Protein AF-A0A5B7WTA4-F1 (afdb_monomer)

Sequence (269 aa):
MLPQELAAMRPAGLTSPAEQAGWYQRWLAIDPQERGVMRTYTVRAFRDAGHRDNQSGDWPELDIDFVLHGRYVDGHLQGGPATEWGAGAKLGDRMLLLGPNKALNDASYGGIEFRPGNATRVLLVGDETAAPAICSILEALPSTVTGDAFIEVPEAGDILGTTTASGVSVQWLTRGTQPHGKLLESAVREAVAIPAAGVVHTNADPEDVDIDSTILWETGGGSAGPFYAWIAGEASAVKTLRRYLVKDVGIDRKQVAFMGYWREGKTEN

Structure (mmCIF, N/CA/C/O backbone):
data_AF-A0A5B7WTA4-F1
#
_entry.id   AF-A0A5B7WTA4-F1
#
loop_
_atom_site.group_PDB
_atom_site.id
_atom_site.type_symbol
_atom_site.label_atom_id
_atom_site.label_alt_id
_atom_site.label_comp_id
_atom_site.label_asym_id
_atom_site.label_entity_id
_atom_site.label_seq_id
_atom_site.pdbx_PDB_ins_code
_atom_site.Cartn_x
_atom_site.Cartn_y
_atom_site.Cartn_z
_atom_site.occupancy
_atom_site.B_iso_or_equiv
_atom_site.auth_seq_id
_atom_site.auth_comp_id
_atom_site.auth_asym_id
_atom_site.auth_atom_id
_atom_site.pdbx_PDB_model_num
ATOM 1 N N . MET A 1 1 ? 25.563 -4.290 -17.515 1.00 40.94 1 MET A N 1
ATOM 2 C CA . MET A 1 1 ? 26.341 -5.028 -16.491 1.00 40.94 1 MET A CA 1
ATOM 3 C C . MET A 1 1 ? 25.987 -4.389 -15.158 1.00 40.94 1 MET A C 1
ATOM 5 O O . MET A 1 1 ? 25.858 -3.176 -15.148 1.00 40.94 1 MET A O 1
ATOM 9 N N . LEU A 1 2 ? 25.736 -5.147 -14.089 1.00 50.72 2 LEU A N 1
ATOM 10 C CA . LEU A 1 2 ? 25.447 -4.538 -12.784 1.00 50.72 2 LEU A CA 1
ATOM 11 C C . LEU A 1 2 ? 26.712 -3.834 -12.267 1.00 50.72 2 LEU A C 1
ATOM 13 O O . LEU A 1 2 ? 27.754 -4.493 -12.270 1.00 50.72 2 LEU A O 1
ATOM 17 N N . PRO A 1 3 ? 26.646 -2.562 -11.830 1.00 57.16 3 PRO A N 1
ATOM 18 C CA . PRO A 1 3 ? 27.723 -1.927 -11.079 1.00 57.16 3 PRO A CA 1
ATOM 19 C C . PRO A 1 3 ? 28.263 -2.861 -9.992 1.00 57.16 3 PRO A C 1
ATOM 21 O O . PRO A 1 3 ? 27.499 -3.567 -9.326 1.00 57.16 3 PRO A O 1
ATOM 24 N N . GLN A 1 4 ? 29.584 -2.893 -9.823 1.00 58.19 4 GLN A N 1
ATOM 25 C CA . GLN A 1 4 ? 30.268 -3.796 -8.888 1.00 58.19 4 GLN A CA 1
ATOM 26 C C . GLN A 1 4 ? 29.741 -3.636 -7.444 1.00 58.19 4 GLN A C 1
ATOM 28 O O . GLN A 1 4 ? 29.678 -4.602 -6.687 1.00 58.19 4 GLN A O 1
ATOM 33 N N . GLU A 1 5 ? 29.259 -2.439 -7.111 1.00 58.06 5 GLU A N 1
ATOM 34 C CA . GLU A 1 5 ? 28.628 -2.077 -5.839 1.00 58.06 5 GLU A CA 1
ATOM 35 C C . GLU A 1 5 ? 27.239 -2.712 -5.649 1.00 58.06 5 GLU A C 1
ATOM 37 O O . GLU A 1 5 ? 26.926 -3.189 -4.561 1.00 58.06 5 GLU A O 1
ATOM 42 N N . LEU A 1 6 ? 26.424 -2.818 -6.708 1.00 56.72 6 LEU A N 1
ATOM 43 C CA . LEU A 1 6 ? 25.134 -3.526 -6.676 1.00 56.72 6 LEU A CA 1
ATOM 44 C C . LEU A 1 6 ? 25.333 -5.047 -6.578 1.00 56.72 6 LEU A C 1
ATOM 46 O O . LEU A 1 6 ? 24.543 -5.745 -5.944 1.00 56.72 6 LEU A O 1
ATOM 50 N N . ALA A 1 7 ? 26.412 -5.577 -7.163 1.00 57.62 7 ALA A N 1
ATOM 51 C CA . ALA A 1 7 ? 26.760 -6.994 -7.051 1.00 57.62 7 ALA A CA 1
ATOM 52 C C . ALA A 1 7 ? 27.149 -7.404 -5.617 1.00 57.62 7 ALA A C 1
ATOM 54 O O . ALA A 1 7 ? 26.904 -8.550 -5.232 1.00 57.62 7 ALA A O 1
ATOM 55 N N . ALA A 1 8 ? 27.689 -6.473 -4.823 1.00 55.06 8 ALA A N 1
ATOM 56 C CA . ALA A 1 8 ? 27.985 -6.676 -3.406 1.00 55.06 8 ALA A CA 1
ATOM 57 C C . ALA A 1 8 ? 26.723 -6.725 -2.519 1.00 55.06 8 ALA A C 1
ATOM 59 O O . ALA A 1 8 ? 26.792 -7.225 -1.406 1.00 55.06 8 ALA A O 1
ATOM 60 N N . MET A 1 9 ? 25.556 -6.286 -3.011 1.00 53.09 9 MET A N 1
ATOM 61 C CA . MET A 1 9 ? 24.281 -6.322 -2.270 1.00 53.09 9 MET A CA 1
ATOM 62 C C . MET A 1 9 ? 23.468 -7.613 -2.473 1.00 53.09 9 MET A C 1
ATOM 64 O O . MET A 1 9 ? 22.308 -7.697 -2.074 1.00 53.09 9 MET A O 1
ATOM 68 N N . ARG A 1 10 ? 24.052 -8.635 -3.109 1.00 57.06 10 ARG A N 1
ATOM 69 C CA . ARG A 1 10 ? 23.413 -9.948 -3.297 1.00 57.06 10 ARG A CA 1
ATOM 70 C C . ARG A 1 10 ? 23.111 -10.628 -1.950 1.00 57.06 10 ARG A C 1
ATOM 72 O O . ARG A 1 10 ? 23.737 -10.285 -0.954 1.00 57.06 10 ARG A O 1
ATOM 79 N N . PRO A 1 11 ? 22.244 -11.659 -1.910 1.00 48.03 11 PRO A N 1
ATOM 80 C CA . PRO A 1 11 ? 21.901 -12.379 -0.675 1.00 48.03 11 PRO A CA 1
ATOM 81 C C . PRO A 1 11 ? 23.103 -12.920 0.122 1.00 48.03 11 PRO A C 1
ATOM 83 O O . PRO A 1 11 ? 23.012 -13.082 1.332 1.00 48.03 11 PRO A O 1
ATOM 86 N N . ALA A 1 12 ? 24.239 -13.169 -0.540 1.00 50.06 12 ALA A N 1
ATOM 87 C CA . ALA A 1 12 ? 25.493 -13.576 0.099 1.00 50.06 12 ALA A CA 1
ATOM 88 C C . ALA A 1 12 ? 26.394 -12.403 0.558 1.00 50.06 12 ALA A C 1
ATOM 90 O O . ALA A 1 12 ? 27.467 -12.650 1.095 1.00 50.06 12 ALA A O 1
ATOM 91 N N . GLY A 1 13 ? 26.010 -11.150 0.299 1.00 48.22 13 GLY A N 1
ATOM 92 C CA . GLY A 1 13 ? 26.879 -9.969 0.374 1.00 48.22 13 GLY A CA 1
ATOM 93 C C . GLY A 1 13 ? 26.519 -8.919 1.431 1.00 48.22 13 GLY A C 1
ATOM 94 O O . GLY A 1 13 ? 27.319 -8.024 1.668 1.00 48.22 13 GLY A O 1
ATOM 95 N N . LEU A 1 14 ? 25.371 -9.022 2.110 1.00 54.00 14 LEU A N 1
ATOM 96 C CA . LEU A 1 14 ? 25.033 -8.151 3.247 1.00 54.00 14 LEU A CA 1
ATOM 97 C C . LEU A 1 14 ? 24.627 -9.011 4.443 1.00 54.00 14 LEU A C 1
ATOM 99 O O . LEU A 1 14 ? 23.446 -9.208 4.728 1.00 54.00 14 LEU A O 1
ATOM 103 N N . THR A 1 15 ? 25.634 -9.567 5.112 1.00 53.78 15 THR A N 1
ATOM 104 C CA . THR A 1 15 ? 25.457 -10.557 6.189 1.00 53.78 15 THR A CA 1
ATOM 105 C C . THR A 1 15 ? 25.568 -9.948 7.584 1.00 53.78 15 THR A C 1
ATOM 107 O O . THR A 1 15 ? 25.276 -10.623 8.571 1.00 53.78 15 THR A O 1
ATOM 110 N N . SER A 1 16 ? 25.941 -8.666 7.682 1.00 60.50 16 SER A N 1
ATOM 111 C CA . SER A 1 16 ? 26.095 -7.970 8.959 1.00 60.50 16 SER A CA 1
ATOM 112 C C . SER A 1 16 ? 25.454 -6.570 8.986 1.00 60.50 16 SER A C 1
ATOM 114 O O . SER A 1 16 ? 25.409 -5.880 7.962 1.00 60.50 16 SER A O 1
ATOM 116 N N . PRO A 1 17 ? 25.019 -6.086 10.168 1.00 62.16 17 PRO A N 1
ATOM 117 C CA . PRO A 1 17 ? 24.540 -4.711 10.348 1.00 62.16 17 PRO A CA 1
ATOM 118 C C . PRO A 1 17 ? 25.540 -3.630 9.901 1.00 62.16 17 PRO A C 1
ATOM 120 O O . PRO A 1 17 ? 25.138 -2.557 9.461 1.00 62.16 17 PRO A O 1
ATOM 123 N N . ALA A 1 18 ? 26.846 -3.909 9.985 1.00 66.12 18 ALA A N 1
ATOM 124 C CA . ALA A 1 18 ? 27.898 -2.984 9.564 1.00 66.12 18 ALA A CA 1
ATOM 125 C C . ALA A 1 18 ? 27.962 -2.818 8.035 1.00 66.12 18 ALA A C 1
ATOM 127 O O . ALA A 1 18 ? 28.166 -1.711 7.548 1.00 66.12 18 ALA A O 1
ATOM 128 N N . GLU A 1 19 ? 27.738 -3.891 7.273 1.00 62.28 19 GLU A N 1
ATOM 129 C CA . GLU A 1 19 ? 27.698 -3.845 5.804 1.00 62.28 19 GLU A CA 1
ATOM 130 C C . GLU A 1 19 ? 26.430 -3.142 5.290 1.00 62.28 19 GLU A C 1
ATOM 132 O O . GLU A 1 19 ? 26.469 -2.427 4.283 1.00 62.28 19 GLU A O 1
ATOM 137 N N . GLN A 1 20 ? 25.319 -3.276 6.025 1.00 63.53 20 GLN A N 1
ATOM 138 C CA . GLN A 1 20 ? 24.081 -2.534 5.773 1.00 63.53 20 GLN A CA 1
ATOM 139 C C . GLN A 1 20 ? 24.234 -1.032 6.079 1.00 63.53 20 GLN A C 1
ATOM 141 O O . GLN A 1 20 ? 23.564 -0.200 5.473 1.00 63.53 20 GLN A O 1
ATOM 146 N N . ALA A 1 21 ? 25.134 -0.623 6.973 1.00 68.25 21 ALA A N 1
ATOM 147 C CA . ALA A 1 21 ? 25.300 0.794 7.276 1.00 68.25 21 ALA A CA 1
ATOM 148 C C . ALA A 1 21 ? 25.750 1.590 6.032 1.00 68.25 21 ALA A C 1
ATOM 150 O O . ALA A 1 21 ? 26.732 1.260 5.362 1.00 68.25 21 ALA A O 1
ATOM 151 N N . GLY A 1 22 ? 25.020 2.662 5.709 1.00 71.62 22 GLY A N 1
ATOM 152 C CA . GLY A 1 22 ? 25.372 3.601 4.639 1.00 71.62 22 GLY A CA 1
ATOM 153 C C . GLY A 1 22 ? 25.211 3.077 3.207 1.00 71.62 22 GLY A C 1
ATOM 154 O O . GLY A 1 22 ? 25.645 3.765 2.285 1.00 71.62 22 GLY A O 1
ATOM 155 N N . TRP A 1 23 ? 24.596 1.904 2.990 1.00 75.38 23 TRP A N 1
ATOM 156 C CA . TRP A 1 23 ? 24.395 1.346 1.641 1.00 75.38 23 TRP A CA 1
ATOM 157 C C . TRP A 1 23 ? 23.631 2.311 0.728 1.00 75.38 23 TRP A C 1
ATOM 159 O O . TRP A 1 23 ? 24.027 2.523 -0.414 1.00 75.38 23 TRP A O 1
ATOM 169 N N . TYR A 1 24 ? 22.595 2.962 1.264 1.00 78.19 24 TYR A N 1
ATOM 170 C CA . TYR A 1 24 ? 21.763 3.894 0.511 1.00 78.19 24 TYR A CA 1
ATOM 171 C C . TYR A 1 24 ? 22.545 5.141 0.087 1.00 78.19 24 TYR A C 1
ATOM 173 O O . TYR A 1 24 ? 22.441 5.576 -1.051 1.00 78.19 24 TYR A O 1
ATOM 181 N N . GLN A 1 25 ? 23.406 5.667 0.966 1.00 81.94 25 GLN A N 1
ATOM 182 C CA . GLN A 1 25 ? 24.281 6.799 0.639 1.00 81.94 25 GLN A CA 1
ATOM 183 C C . GLN A 1 25 ? 25.312 6.432 -0.432 1.00 81.94 25 GLN A C 1
ATOM 185 O O . GLN A 1 25 ? 25.586 7.235 -1.318 1.00 81.94 25 GLN A O 1
ATOM 190 N N . ARG A 1 26 ? 25.846 5.204 -0.393 1.00 81.12 26 ARG A N 1
ATOM 191 C CA . ARG A 1 26 ? 26.722 4.696 -1.458 1.00 81.12 26 ARG A CA 1
ATOM 192 C C . ARG A 1 26 ? 25.975 4.575 -2.783 1.00 81.12 26 ARG A C 1
ATOM 194 O O . ARG A 1 26 ? 26.487 5.039 -3.788 1.00 81.12 26 ARG A O 1
ATOM 201 N N . TRP A 1 27 ? 24.757 4.030 -2.778 1.00 82.06 27 TRP A N 1
ATOM 202 C CA . TRP A 1 27 ? 23.919 3.960 -3.977 1.00 82.06 27 TRP A CA 1
ATOM 203 C C . TRP A 1 27 ? 23.597 5.354 -4.532 1.00 82.06 27 TRP A C 1
ATOM 205 O O . TRP A 1 27 ? 23.751 5.578 -5.728 1.00 82.06 27 TRP A O 1
ATOM 215 N N . LEU A 1 28 ? 23.235 6.317 -3.676 1.00 83.44 28 LEU A N 1
ATOM 216 C CA . LEU A 1 28 ? 22.982 7.705 -4.079 1.00 83.44 28 LEU A CA 1
ATOM 217 C C . LEU A 1 28 ? 24.204 8.387 -4.709 1.00 83.44 28 LEU A C 1
ATOM 219 O O . LEU A 1 28 ? 24.013 9.273 -5.540 1.00 83.44 28 LEU A O 1
ATOM 223 N N . ALA A 1 29 ? 25.419 7.982 -4.326 1.00 84.94 29 ALA A N 1
ATOM 224 C CA . ALA A 1 29 ? 26.673 8.518 -4.849 1.00 84.94 29 ALA A CA 1
ATOM 225 C C . ALA A 1 29 ? 27.065 7.965 -6.234 1.00 84.94 29 ALA A C 1
ATOM 227 O O . ALA A 1 29 ? 27.971 8.517 -6.858 1.00 84.94 29 ALA A O 1
ATOM 228 N N . ILE A 1 30 ? 26.400 6.909 -6.722 1.00 83.69 30 ILE A N 1
ATOM 229 C CA . ILE A 1 30 ? 26.588 6.394 -8.086 1.00 83.69 30 ILE A CA 1
ATOM 230 C C . ILE A 1 30 ? 26.025 7.415 -9.083 1.00 83.69 30 ILE A C 1
ATOM 232 O O . ILE A 1 30 ? 24.968 8.003 -8.834 1.00 83.69 30 ILE A O 1
ATOM 236 N N . ASP A 1 31 ? 26.708 7.606 -10.218 1.00 83.06 31 ASP A N 1
ATOM 237 C CA . ASP A 1 31 ? 26.227 8.462 -11.310 1.00 83.06 31 ASP A CA 1
ATOM 238 C C . ASP A 1 31 ? 24.767 8.106 -11.654 1.00 83.06 31 ASP A C 1
ATOM 240 O O . ASP A 1 31 ? 24.488 6.934 -11.922 1.00 83.06 31 ASP A O 1
ATOM 244 N N . PRO A 1 32 ? 23.821 9.067 -11.668 1.00 81.00 32 PRO A N 1
ATOM 245 C CA . PRO A 1 32 ? 22.416 8.803 -11.975 1.00 81.00 32 PRO A CA 1
ATOM 246 C C . PRO A 1 32 ? 22.169 8.034 -13.283 1.00 81.00 32 PRO A C 1
ATOM 248 O O . PRO A 1 32 ? 21.164 7.330 -13.377 1.00 81.00 32 PRO A O 1
ATOM 251 N N . GLN A 1 33 ? 23.063 8.135 -14.275 1.00 80.25 33 GLN A N 1
ATOM 252 C CA . GLN A 1 33 ? 22.970 7.379 -15.530 1.00 80.25 33 GLN A CA 1
ATOM 253 C C . GLN A 1 33 ? 23.290 5.884 -15.360 1.00 80.25 33 GLN A C 1
ATOM 255 O O . GLN A 1 33 ? 22.800 5.061 -16.131 1.00 80.25 33 GLN A O 1
ATOM 260 N N . GLU A 1 34 ? 24.076 5.518 -14.346 1.00 79.00 34 GLU A N 1
ATOM 261 C CA . GLU A 1 34 ? 24.506 4.139 -14.065 1.00 79.00 34 GLU A CA 1
ATOM 262 C C . GLU A 1 34 ? 23.818 3.528 -12.835 1.00 79.00 34 GLU A C 1
ATOM 264 O O . GLU A 1 34 ? 23.677 2.307 -12.732 1.00 79.00 34 GLU A O 1
ATOM 269 N N . ARG A 1 35 ? 23.363 4.378 -11.908 1.00 82.31 35 ARG A N 1
ATOM 270 C CA . ARG A 1 35 ? 22.756 4.032 -10.614 1.00 82.31 35 ARG A CA 1
ATOM 271 C C . ARG A 1 35 ? 21.511 3.155 -10.739 1.00 82.31 35 ARG A C 1
ATOM 273 O O . ARG A 1 35 ? 21.194 2.381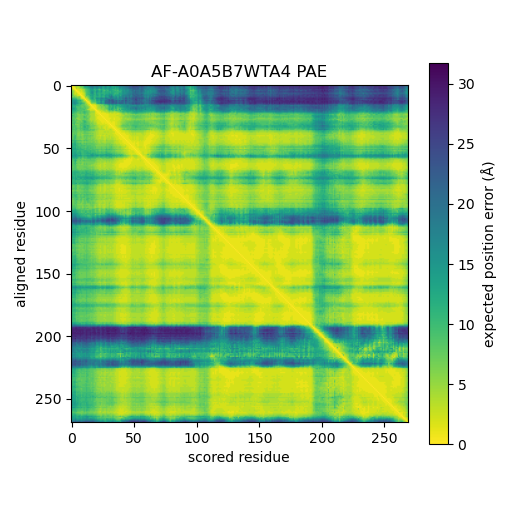 -9.829 1.00 82.31 35 ARG A O 1
ATOM 280 N N . GLY A 1 36 ? 20.814 3.279 -11.867 1.00 82.12 36 GLY A N 1
ATOM 281 C CA . GLY A 1 36 ? 19.498 2.698 -12.083 1.00 82.12 36 GLY A CA 1
ATOM 282 C C . GLY A 1 36 ? 18.411 3.428 -11.294 1.00 82.12 36 GLY A C 1
ATOM 283 O O . GLY A 1 36 ? 18.663 4.390 -10.566 1.00 82.12 36 GLY A O 1
ATOM 284 N N . VAL A 1 37 ? 17.177 2.956 -11.454 1.00 86.69 37 VAL A N 1
ATOM 285 C CA . VAL A 1 37 ? 16.012 3.497 -10.752 1.00 86.69 37 VAL A CA 1
ATOM 286 C C . VAL A 1 37 ? 15.558 2.502 -9.695 1.00 86.69 37 VAL A C 1
ATOM 288 O O . VAL A 1 37 ? 15.408 1.317 -9.982 1.00 86.69 37 VAL A O 1
ATOM 291 N N . MET A 1 38 ? 15.318 2.997 -8.483 1.00 87.62 38 MET A N 1
ATOM 292 C CA . MET A 1 38 ? 14.739 2.222 -7.390 1.00 87.62 38 MET A CA 1
ATOM 293 C C . MET A 1 38 ? 13.300 2.663 -7.153 1.00 87.62 38 MET A C 1
ATOM 295 O O . MET A 1 38 ? 13.017 3.859 -7.140 1.00 87.62 38 MET A O 1
ATOM 299 N N . ARG A 1 39 ? 12.398 1.699 -6.977 1.00 89.81 39 ARG A N 1
ATOM 300 C CA . ARG A 1 39 ? 11.000 1.931 -6.606 1.00 89.81 39 ARG A CA 1
ATOM 301 C C . ARG A 1 39 ? 10.580 0.908 -5.569 1.00 89.81 39 ARG A C 1
ATOM 303 O O . ARG A 1 39 ? 11.017 -0.243 -5.631 1.00 89.81 39 ARG A O 1
ATOM 310 N N . THR A 1 40 ? 9.747 1.341 -4.635 1.00 90.06 40 THR A N 1
ATOM 311 C CA . THR A 1 40 ? 9.221 0.479 -3.578 1.00 90.06 40 THR A CA 1
ATOM 312 C C . THR A 1 40 ? 7.961 -0.215 -4.071 1.00 90.06 40 THR A C 1
ATOM 314 O O . THR A 1 40 ? 7.046 0.435 -4.564 1.00 90.06 40 THR A O 1
ATOM 317 N N . TYR A 1 41 ? 7.911 -1.537 -3.921 1.00 92.00 41 TYR A N 1
ATOM 318 C CA . TYR A 1 41 ? 6.754 -2.351 -4.279 1.00 92.00 41 TYR A CA 1
ATOM 319 C C . TYR A 1 41 ? 6.399 -3.315 -3.154 1.00 92.00 41 TYR A C 1
ATOM 321 O O . TYR A 1 41 ? 7.262 -3.775 -2.402 1.00 92.00 41 TYR A O 1
ATOM 329 N N . THR A 1 42 ? 5.114 -3.646 -3.057 1.00 90.88 42 THR A N 1
ATOM 330 C CA . THR A 1 42 ? 4.628 -4.687 -2.156 1.00 90.88 42 THR A CA 1
ATOM 331 C C . THR A 1 42 ? 4.891 -6.069 -2.750 1.00 90.88 42 THR A C 1
ATOM 333 O O . THR A 1 42 ? 4.580 -6.329 -3.909 1.00 90.88 42 THR A O 1
ATOM 336 N N . VAL A 1 43 ? 5.406 -6.985 -1.927 1.00 90.06 43 VAL A N 1
ATOM 337 C CA . VAL A 1 43 ? 5.387 -8.419 -2.240 1.00 90.06 43 VAL A CA 1
ATOM 338 C C . VAL A 1 43 ? 3.953 -8.914 -2.069 1.00 90.06 43 VAL A C 1
ATOM 340 O O . VAL A 1 43 ? 3.483 -9.056 -0.938 1.00 90.06 43 VAL A O 1
ATOM 343 N N . ARG A 1 44 ? 3.247 -9.151 -3.178 1.00 91.50 44 ARG A N 1
ATOM 344 C CA . ARG A 1 44 ? 1.854 -9.615 -3.154 1.00 91.50 44 ARG A CA 1
ATOM 345 C C . ARG A 1 44 ? 1.763 -11.062 -2.687 1.00 91.50 44 ARG A C 1
ATOM 347 O O . ARG A 1 44 ? 0.911 -11.392 -1.865 1.00 91.50 44 ARG A O 1
ATOM 354 N N . ALA A 1 45 ? 2.657 -11.907 -3.190 1.00 89.12 45 ALA A N 1
ATOM 355 C CA . ALA A 1 45 ? 2.791 -13.293 -2.775 1.00 89.12 45 ALA A CA 1
ATOM 356 C C . ALA A 1 45 ? 4.235 -13.772 -2.945 1.00 89.12 45 ALA A C 1
ATOM 358 O O . ALA A 1 45 ? 4.973 -13.298 -3.807 1.00 89.12 45 ALA A O 1
ATOM 359 N N . PHE A 1 46 ? 4.627 -14.735 -2.117 1.00 88.69 46 PHE A N 1
ATOM 360 C CA . PHE A 1 46 ? 5.908 -15.418 -2.218 1.00 88.69 46 PHE A CA 1
ATOM 361 C C . PHE A 1 46 ? 5.690 -16.916 -2.036 1.00 88.69 46 PHE A C 1
ATOM 363 O O . PHE A 1 46 ? 5.018 -17.338 -1.092 1.00 88.69 46 PHE A O 1
ATOM 370 N N . ARG A 1 47 ? 6.253 -17.714 -2.939 1.00 90.81 47 ARG A N 1
ATOM 371 C CA . ARG A 1 47 ? 6.159 -19.174 -2.923 1.00 90.81 47 ARG A CA 1
ATOM 372 C C . ARG A 1 47 ? 7.563 -19.751 -2.982 1.00 90.81 47 ARG A C 1
ATOM 374 O O . ARG A 1 47 ? 8.304 -19.491 -3.926 1.00 90.81 47 ARG A O 1
ATOM 381 N N . ASP A 1 48 ? 7.916 -20.555 -1.983 1.00 90.62 48 ASP A N 1
ATOM 382 C CA . ASP A 1 48 ? 9.195 -21.264 -1.962 1.00 90.62 48 ASP A CA 1
ATOM 383 C C . ASP A 1 48 ? 9.315 -22.243 -3.143 1.00 90.62 48 ASP A C 1
ATOM 385 O O . ASP A 1 48 ? 8.317 -22.673 -3.737 1.00 90.62 48 ASP A O 1
ATOM 389 N N . ALA A 1 49 ? 10.553 -22.619 -3.472 1.00 91.38 49 ALA A N 1
ATOM 390 C CA . ALA A 1 49 ? 10.814 -23.700 -4.416 1.00 91.38 49 ALA A CA 1
ATOM 391 C C . ALA A 1 49 ? 10.119 -24.993 -3.948 1.00 91.38 49 ALA A C 1
ATOM 393 O O . ALA A 1 49 ? 10.158 -25.348 -2.768 1.00 91.38 49 ALA A O 1
ATOM 394 N N . GLY A 1 50 ? 9.456 -25.683 -4.872 1.00 90.81 50 GLY A N 1
ATOM 395 C CA . GLY A 1 50 ? 8.689 -26.901 -4.611 1.00 90.81 50 GLY A CA 1
ATOM 396 C C . GLY A 1 50 ? 7.310 -26.680 -3.979 1.00 90.81 50 GLY A C 1
ATOM 397 O O . GLY A 1 50 ? 6.617 -27.658 -3.693 1.00 90.81 50 GLY A O 1
ATOM 398 N N . HIS A 1 51 ? 6.878 -25.433 -3.754 1.00 92.88 51 HIS A N 1
ATOM 399 C CA . HIS A 1 51 ? 5.510 -25.162 -3.312 1.00 92.88 51 HIS A CA 1
ATOM 400 C C . HIS A 1 51 ? 4.497 -25.650 -4.363 1.00 92.88 51 HIS A C 1
ATOM 402 O O . HIS A 1 51 ? 4.702 -25.481 -5.559 1.00 92.88 51 HIS A O 1
ATOM 408 N N . ARG A 1 52 ? 3.371 -26.236 -3.935 1.00 92.56 52 ARG A N 1
ATOM 409 C CA . ARG A 1 52 ? 2.392 -26.853 -4.857 1.00 92.56 52 ARG A CA 1
ATOM 410 C C . ARG A 1 52 ? 1.808 -25.882 -5.896 1.00 92.56 52 ARG A C 1
ATOM 412 O O . ARG A 1 52 ? 1.450 -26.305 -6.986 1.00 92.56 52 ARG A O 1
ATOM 419 N N . ASP A 1 53 ? 1.711 -24.605 -5.526 1.00 89.69 53 ASP A N 1
ATOM 420 C CA . ASP A 1 53 ? 1.155 -23.527 -6.354 1.00 89.69 53 ASP A CA 1
ATOM 421 C C . ASP A 1 53 ? 2.260 -22.734 -7.092 1.00 89.69 53 ASP A C 1
ATOM 423 O O . ASP A 1 53 ? 1.991 -21.680 -7.657 1.00 89.69 53 ASP A O 1
ATOM 427 N N . ASN A 1 54 ? 3.515 -23.201 -7.042 1.00 92.06 54 ASN A N 1
ATOM 428 C CA . ASN A 1 54 ? 4.661 -22.611 -7.737 1.00 92.06 54 ASN A CA 1
ATOM 429 C C . ASN A 1 54 ? 4.810 -23.254 -9.125 1.00 92.06 54 ASN A C 1
ATOM 431 O O . ASN A 1 54 ? 4.920 -24.475 -9.243 1.00 92.06 54 ASN A O 1
ATOM 435 N N . GLN A 1 55 ? 4.817 -22.433 -10.175 1.00 87.88 55 GLN A N 1
ATOM 436 C CA . GLN A 1 55 ? 4.902 -22.887 -11.568 1.00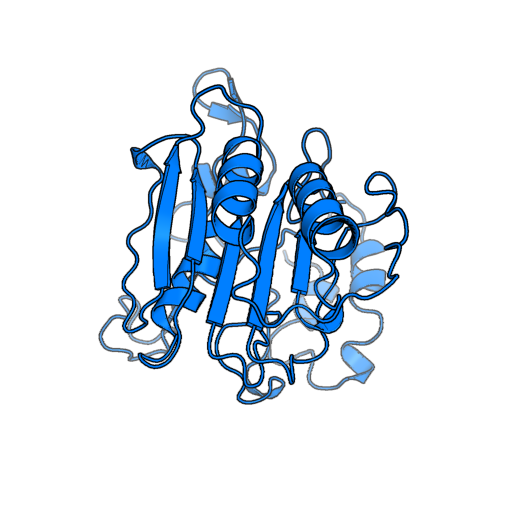 87.88 55 GLN A CA 1
ATOM 437 C C . GLN A 1 55 ? 6.345 -23.158 -12.016 1.00 87.88 55 GLN A C 1
ATOM 439 O O . GLN A 1 55 ? 6.581 -23.958 -12.919 1.00 87.88 55 GLN A O 1
ATOM 444 N N . SER A 1 56 ? 7.309 -22.504 -11.376 1.00 84.94 56 SER A N 1
ATOM 445 C CA . SER A 1 56 ? 8.742 -22.593 -11.647 1.00 84.94 56 SER A CA 1
ATOM 446 C C . SER A 1 56 ? 9.372 -23.882 -11.111 1.00 84.94 56 SER A C 1
ATOM 448 O O . SER A 1 56 ? 10.462 -24.253 -11.548 1.00 84.94 56 SER A O 1
ATOM 450 N N . GLY A 1 57 ? 8.702 -24.573 -10.180 1.00 85.00 57 GLY A N 1
ATOM 451 C CA . GLY A 1 57 ? 9.143 -25.841 -9.598 1.00 85.00 57 GLY A CA 1
ATOM 452 C C . GLY A 1 57 ? 10.382 -25.672 -8.721 1.00 85.00 57 GLY A C 1
ATOM 453 O O . GLY A 1 57 ? 10.269 -25.494 -7.512 1.00 85.00 57 GLY A O 1
ATOM 454 N N . ASP A 1 58 ? 11.566 -25.697 -9.328 1.00 89.25 58 ASP A N 1
ATOM 455 C CA . ASP A 1 58 ? 12.860 -25.695 -8.630 1.00 89.25 58 ASP A CA 1
ATOM 456 C C . ASP A 1 58 ? 13.296 -24.308 -8.121 1.00 89.25 58 ASP A C 1
ATOM 458 O O . ASP A 1 58 ? 14.265 -24.198 -7.366 1.00 89.25 58 ASP A O 1
ATOM 462 N N . TRP A 1 59 ? 12.592 -23.243 -8.512 1.00 90.06 59 TRP A N 1
ATOM 463 C CA . TRP A 1 59 ? 12.918 -21.862 -8.145 1.00 90.06 59 TRP A CA 1
ATOM 464 C C . TRP A 1 59 ? 11.791 -21.218 -7.342 1.00 90.06 59 TRP A C 1
ATOM 466 O O . TRP A 1 59 ? 10.628 -21.501 -7.618 1.00 90.06 59 TRP A O 1
ATOM 476 N N . PRO A 1 60 ? 12.098 -20.345 -6.364 1.00 90.56 60 PRO A N 1
ATOM 477 C CA . PRO A 1 60 ? 11.071 -19.571 -5.681 1.00 90.56 60 PRO A CA 1
ATOM 478 C C . PRO A 1 60 ? 10.414 -18.563 -6.635 1.00 90.56 60 PRO A C 1
ATOM 480 O O . PRO A 1 60 ? 11.059 -18.049 -7.550 1.00 90.56 60 PRO A O 1
ATOM 483 N N . GLU A 1 61 ? 9.152 -18.242 -6.372 1.00 93.12 61 GLU A N 1
ATOM 484 C CA . GLU A 1 61 ? 8.369 -17.251 -7.111 1.00 93.12 61 GLU A CA 1
ATOM 485 C C . GLU A 1 61 ? 7.949 -16.094 -6.214 1.00 93.12 61 GLU A C 1
ATOM 487 O O . GLU A 1 61 ? 7.655 -16.275 -5.029 1.00 93.12 61 GLU A O 1
ATOM 492 N N . LEU A 1 62 ? 7.894 -14.903 -6.802 1.00 91.56 62 LEU A N 1
ATOM 493 C CA . LEU A 1 62 ? 7.497 -13.677 -6.132 1.00 91.56 62 LEU A CA 1
ATOM 494 C C . LEU A 1 62 ? 6.584 -12.872 -7.057 1.00 91.56 62 LEU A C 1
ATOM 496 O O . LEU A 1 62 ? 6.972 -12.560 -8.182 1.00 91.56 62 LEU A O 1
ATOM 500 N N . ASP A 1 63 ? 5.404 -12.525 -6.553 1.00 93.25 63 ASP A N 1
ATOM 501 C CA . ASP A 1 63 ? 4.425 -11.711 -7.270 1.00 93.25 63 ASP A CA 1
ATOM 502 C C . ASP A 1 63 ? 4.516 -10.258 -6.803 1.00 93.25 63 ASP A C 1
ATOM 504 O O . ASP A 1 63 ? 4.569 -9.976 -5.598 1.00 93.25 63 ASP A O 1
ATOM 508 N N . ILE A 1 64 ? 4.516 -9.340 -7.767 1.00 94.25 64 ILE A N 1
ATOM 509 C CA . ILE A 1 64 ? 4.454 -7.893 -7.558 1.00 94.25 64 ILE A CA 1
ATOM 510 C C . ILE A 1 64 ? 3.356 -7.352 -8.461 1.00 94.25 64 ILE A C 1
ATOM 512 O O . ILE A 1 64 ? 3.415 -7.529 -9.678 1.00 94.25 64 ILE A O 1
ATOM 516 N N . ASP A 1 65 ? 2.405 -6.642 -7.866 1.00 95.38 65 ASP A N 1
ATOM 517 C CA . ASP A 1 65 ? 1.368 -5.938 -8.610 1.00 95.38 65 ASP A CA 1
ATOM 518 C C . ASP A 1 65 ? 1.870 -4.534 -8.974 1.00 95.38 65 ASP A C 1
ATOM 520 O O . ASP A 1 65 ? 2.311 -3.766 -8.114 1.00 95.38 65 ASP A O 1
ATOM 524 N N . PHE A 1 66 ? 1.813 -4.197 -10.264 1.00 95.56 66 PHE A N 1
ATOM 525 C CA . PHE A 1 66 ? 2.186 -2.879 -10.773 1.00 95.56 66 PHE A CA 1
ATOM 526 C C . PHE A 1 66 ? 0.932 -2.058 -11.056 1.00 95.56 66 PHE A C 1
ATOM 528 O O . PHE A 1 66 ? 0.153 -2.398 -11.944 1.00 95.56 66 PHE A O 1
ATOM 535 N N . VAL A 1 67 ? 0.781 -0.927 -10.366 1.00 94.81 67 VAL A N 1
ATOM 536 C CA . VAL A 1 67 ? -0.179 0.100 -10.781 1.00 94.81 67 VAL A CA 1
ATOM 537 C C . VAL A 1 67 ? 0.355 0.767 -12.046 1.00 94.81 67 VAL A C 1
ATOM 539 O O . VAL A 1 67 ?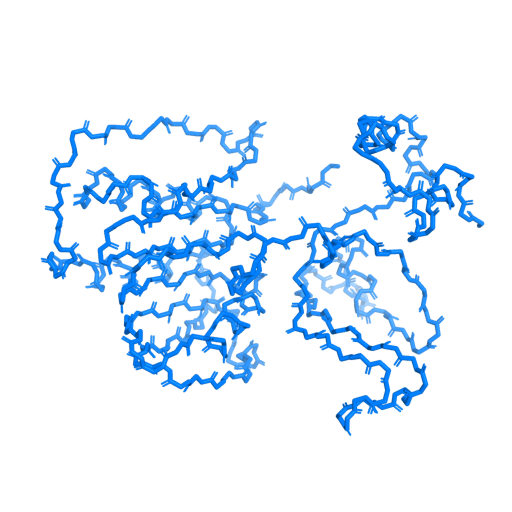 1.412 1.401 -12.023 1.00 94.81 67 VAL A O 1
ATOM 542 N N . LEU A 1 68 ? -0.367 0.611 -13.155 1.00 93.19 68 LEU A N 1
ATOM 543 C CA . LEU A 1 68 ? 0.000 1.196 -14.441 1.00 93.19 68 LEU A CA 1
ATOM 544 C C . LEU A 1 68 ? -0.589 2.605 -14.558 1.00 93.19 68 LEU A C 1
ATOM 546 O O . LEU A 1 68 ? -1.732 2.783 -14.971 1.00 93.19 68 LEU A O 1
ATOM 550 N N . HIS A 1 69 ? 0.204 3.615 -14.197 1.00 89.44 69 HIS A N 1
ATOM 551 C CA . HIS A 1 69 ? -0.221 5.015 -14.181 1.00 89.44 69 HIS A CA 1
ATOM 552 C C . HIS A 1 69 ? 0.520 5.860 -15.231 1.00 89.44 69 HIS A C 1
ATOM 554 O O . HIS A 1 69 ? 1.743 5.816 -15.368 1.00 89.44 69 HIS A O 1
ATOM 560 N N . GLY A 1 70 ? -0.195 6.708 -15.967 1.00 87.44 70 GLY A N 1
ATOM 561 C CA . GLY A 1 70 ? 0.428 7.535 -16.999 1.00 87.44 70 GLY A CA 1
ATOM 562 C C . GLY A 1 70 ? -0.552 7.993 -18.063 1.00 87.44 70 GLY A C 1
ATOM 563 O O . GLY A 1 70 ? -1.756 8.082 -17.828 1.00 87.44 70 GLY A O 1
ATOM 564 N N . ARG A 1 71 ? -0.028 8.313 -19.245 1.00 88.56 71 ARG A N 1
ATOM 565 C CA . ARG A 1 71 ? -0.825 8.705 -20.412 1.00 88.56 71 ARG A CA 1
ATOM 566 C C . ARG A 1 71 ? -0.421 7.873 -21.609 1.00 88.56 71 ARG A C 1
ATOM 568 O O . ARG A 1 71 ? 0.762 7.661 -21.839 1.00 88.56 71 ARG A O 1
ATOM 575 N N . TYR A 1 72 ? -1.396 7.457 -22.406 1.00 87.75 72 TYR A N 1
ATOM 576 C CA . TYR A 1 72 ? -1.097 6.854 -23.697 1.00 87.75 72 TYR A CA 1
ATOM 577 C C . TYR A 1 72 ? -0.738 7.946 -24.706 1.00 87.75 72 TYR A C 1
ATOM 579 O O . TYR A 1 72 ? -1.533 8.849 -24.962 1.00 87.75 72 TYR A O 1
ATOM 587 N N . VAL A 1 73 ? 0.460 7.850 -25.276 1.00 90.44 73 VAL A N 1
ATOM 588 C CA . VAL A 1 73 ? 0.960 8.712 -26.350 1.00 90.44 73 VAL A CA 1
ATOM 589 C C . VAL A 1 73 ? 1.429 7.797 -27.471 1.00 90.44 73 VAL A C 1
ATOM 591 O O . VAL A 1 73 ? 2.218 6.884 -27.238 1.00 90.44 73 VAL A O 1
ATOM 594 N N . ASP A 1 74 ? 0.879 7.987 -28.670 1.00 90.31 74 ASP A N 1
ATOM 595 C CA . ASP A 1 74 ? 1.177 7.167 -29.853 1.00 90.31 74 ASP A CA 1
ATOM 596 C C . ASP A 1 74 ? 1.040 5.647 -29.615 1.00 90.31 74 ASP A C 1
ATOM 598 O O . ASP A 1 74 ? 1.804 4.840 -30.134 1.00 90.31 74 ASP A O 1
ATOM 602 N N . GLY A 1 75 ? 0.050 5.243 -28.809 1.00 86.69 75 GLY A N 1
ATOM 603 C CA . GLY A 1 75 ? -0.225 3.835 -28.494 1.00 86.69 75 GLY A CA 1
ATOM 604 C C . GLY A 1 75 ? 0.657 3.230 -27.396 1.00 86.69 75 GLY A C 1
ATOM 605 O O . GLY A 1 75 ? 0.477 2.063 -27.056 1.00 86.69 75 GLY A O 1
ATOM 606 N N . HIS A 1 76 ? 1.556 4.013 -26.799 1.00 86.06 76 HIS A N 1
ATOM 607 C CA . HIS A 1 76 ? 2.433 3.580 -25.715 1.00 86.06 76 HIS A CA 1
ATOM 608 C C . HIS A 1 76 ? 2.082 4.288 -24.407 1.00 86.06 76 HIS A C 1
ATOM 610 O O . HIS A 1 76 ? 1.860 5.498 -24.392 1.00 86.06 76 HIS A O 1
ATOM 616 N N . LEU A 1 77 ? 2.044 3.538 -23.304 1.00 89.56 77 LEU A N 1
ATOM 617 C CA . LEU A 1 77 ? 1.897 4.116 -21.972 1.00 89.56 77 LEU A CA 1
ATOM 618 C C . LEU A 1 77 ? 3.189 4.860 -21.612 1.00 89.56 77 LEU A C 1
ATOM 620 O O . LEU A 1 77 ? 4.231 4.233 -21.457 1.00 89.56 77 LEU A O 1
ATOM 624 N N . GLN A 1 78 ? 3.104 6.182 -21.496 1.00 89.50 78 GLN A N 1
ATOM 625 C CA . GLN A 1 78 ? 4.167 7.048 -20.996 1.00 89.50 78 GLN A CA 1
ATOM 626 C C . GLN A 1 78 ? 3.905 7.373 -19.530 1.00 89.50 78 GLN A C 1
ATOM 628 O O . GLN A 1 78 ? 2.844 7.903 -19.176 1.00 89.50 78 GLN A O 1
ATOM 633 N N . GLY A 1 79 ? 4.870 7.059 -18.675 1.00 89.12 79 GLY A N 1
ATOM 634 C CA . GLY A 1 79 ? 4.714 7.151 -17.232 1.00 89.12 79 GLY A CA 1
ATOM 635 C C . GLY A 1 79 ? 6.050 7.213 -16.508 1.00 89.12 79 GLY A C 1
ATOM 636 O O . GLY A 1 79 ? 7.053 7.694 -17.026 1.00 89.12 79 GLY A O 1
ATOM 637 N N . GLY A 1 80 ? 6.056 6.749 -15.259 1.00 89.25 80 GLY A N 1
ATOM 638 C CA . GLY A 1 80 ? 7.305 6.543 -14.533 1.00 89.25 80 GLY A CA 1
ATOM 639 C C . GLY A 1 80 ? 8.040 5.294 -15.036 1.00 89.25 80 GLY A C 1
ATOM 640 O O . GLY A 1 80 ? 7.394 4.373 -15.536 1.00 89.25 80 GLY A O 1
ATOM 641 N N . PRO A 1 81 ? 9.362 5.188 -14.812 1.00 91.00 81 PRO A N 1
ATOM 642 C CA . PRO A 1 81 ? 10.181 4.070 -15.296 1.00 91.00 81 PRO A CA 1
ATOM 643 C C . PRO A 1 81 ? 9.652 2.690 -14.885 1.00 91.00 81 PRO A C 1
ATOM 645 O O . PRO A 1 81 ? 9.765 1.739 -15.649 1.00 91.00 81 PRO A O 1
ATOM 648 N N . ALA A 1 82 ? 9.041 2.567 -13.703 1.00 92.31 82 ALA A N 1
ATOM 649 C CA . ALA A 1 82 ? 8.471 1.300 -13.259 1.00 92.31 82 ALA A CA 1
ATOM 650 C C . ALA A 1 82 ? 7.088 0.997 -13.863 1.00 92.31 82 ALA A C 1
ATOM 652 O O . ALA A 1 82 ? 6.801 -0.167 -14.122 1.00 92.31 82 ALA A O 1
ATOM 653 N N . THR A 1 83 ? 6.272 2.015 -14.172 1.00 92.75 83 THR A N 1
ATOM 654 C CA . THR A 1 83 ? 5.045 1.809 -14.963 1.00 92.75 83 THR A CA 1
ATOM 655 C C . THR A 1 83 ? 5.398 1.361 -16.379 1.00 92.75 83 THR A C 1
ATOM 657 O O . THR A 1 83 ? 4.828 0.396 -16.881 1.00 92.75 83 THR A O 1
ATOM 660 N N . GLU A 1 84 ? 6.351 2.037 -17.022 1.00 92.75 84 GLU A N 1
ATOM 661 C CA . GLU A 1 84 ? 6.775 1.692 -18.382 1.00 92.75 84 GLU A CA 1
ATOM 662 C C . GLU A 1 84 ? 7.398 0.293 -18.432 1.00 92.75 84 GLU A C 1
ATOM 664 O O . GLU A 1 84 ? 7.093 -0.486 -19.337 1.00 92.75 84 GLU A O 1
ATOM 669 N N . TRP A 1 85 ? 8.203 -0.063 -17.422 1.00 93.19 85 TRP A N 1
ATOM 670 C CA . TRP A 1 85 ? 8.712 -1.423 -17.264 1.00 93.19 85 TRP A CA 1
ATOM 671 C C . TRP A 1 85 ? 7.572 -2.432 -17.089 1.00 93.19 85 TRP A C 1
ATOM 673 O O . TRP A 1 85 ? 7.517 -3.405 -17.834 1.00 93.19 85 TRP A O 1
ATOM 683 N N . GLY A 1 86 ? 6.634 -2.186 -16.168 1.00 93.88 86 GLY A N 1
ATOM 684 C CA . GLY A 1 86 ? 5.511 -3.090 -15.899 1.00 93.88 86 GLY A CA 1
ATOM 685 C C . GLY A 1 86 ? 4.622 -3.320 -17.123 1.00 93.88 86 GLY A C 1
ATOM 686 O O . GLY A 1 86 ? 4.232 -4.450 -17.398 1.00 93.88 86 GLY A O 1
ATOM 687 N N . ALA A 1 87 ? 4.365 -2.275 -17.911 1.00 93.25 87 ALA A N 1
ATOM 688 C CA . ALA A 1 87 ? 3.583 -2.372 -19.142 1.00 93.25 87 ALA A CA 1
ATOM 689 C C . ALA A 1 87 ? 4.317 -3.110 -20.278 1.00 93.25 87 ALA A C 1
ATOM 691 O O . ALA A 1 87 ? 3.677 -3.687 -21.158 1.00 93.25 87 ALA A O 1
ATOM 692 N N . GLY A 1 88 ? 5.652 -3.060 -20.291 1.00 93.00 88 GLY A N 1
ATOM 693 C CA . GLY A 1 88 ? 6.489 -3.643 -21.341 1.00 93.00 88 GLY A CA 1
ATOM 694 C C . GLY A 1 88 ? 7.101 -5.007 -21.013 1.00 93.00 88 GLY A C 1
ATOM 695 O O . GLY A 1 88 ? 7.671 -5.622 -21.919 1.00 93.00 88 GLY A O 1
ATOM 696 N N . ALA A 1 89 ? 7.008 -5.459 -19.760 1.00 95.56 89 ALA A N 1
ATOM 697 C CA . ALA A 1 89 ? 7.708 -6.634 -19.254 1.00 95.56 89 ALA A CA 1
ATOM 698 C C . ALA A 1 89 ? 7.319 -7.924 -19.992 1.00 95.56 89 ALA A C 1
ATOM 700 O O . ALA A 1 89 ? 6.150 -8.198 -20.275 1.00 95.56 89 ALA A O 1
ATOM 701 N N . LYS A 1 90 ? 8.323 -8.751 -20.287 1.00 95.44 90 LYS A N 1
ATOM 702 C CA . LYS A 1 90 ? 8.191 -10.051 -20.953 1.00 95.44 90 LYS A CA 1
ATOM 703 C C . LYS A 1 90 ? 8.926 -11.137 -20.178 1.00 95.44 90 LYS A C 1
ATOM 705 O O . LYS A 1 90 ? 9.846 -10.879 -19.404 1.00 95.44 90 LYS A O 1
ATOM 710 N N . LEU A 1 91 ? 8.551 -12.390 -20.440 1.00 92.56 91 LEU A N 1
ATOM 711 C CA . LEU A 1 91 ? 9.277 -13.547 -19.917 1.00 92.56 91 LEU A CA 1
ATOM 712 C C . LEU A 1 91 ? 10.767 -13.453 -20.278 1.00 92.56 91 LEU A C 1
ATOM 714 O O . LEU A 1 91 ? 11.125 -13.321 -21.449 1.00 92.56 91 LEU A O 1
ATOM 718 N N . GLY A 1 92 ? 11.623 -13.550 -19.260 1.00 90.88 92 GLY A N 1
ATOM 719 C CA . GLY A 1 92 ? 13.077 -13.444 -19.387 1.00 90.88 92 GLY A CA 1
ATOM 720 C C . GLY A 1 92 ? 13.657 -12.065 -19.054 1.00 90.88 92 GLY A C 1
ATOM 721 O O . GLY A 1 92 ? 14.875 -11.976 -18.857 1.00 90.88 92 GLY A O 1
ATOM 722 N N . ASP A 1 93 ? 12.823 -11.027 -18.930 1.00 93.94 93 ASP A N 1
ATOM 723 C CA . ASP A 1 93 ? 13.258 -9.722 -18.430 1.00 93.94 93 ASP A CA 1
ATOM 724 C C . ASP A 1 93 ? 13.744 -9.828 -16.983 1.00 93.94 93 ASP A C 1
ATOM 726 O O . ASP A 1 93 ? 13.316 -10.683 -16.204 1.00 93.94 93 ASP A O 1
ATOM 730 N N . ARG A 1 94 ? 14.702 -8.972 -16.623 1.00 89.69 94 ARG A N 1
ATOM 731 C CA . ARG A 1 94 ? 15.408 -9.051 -15.342 1.00 89.69 94 ARG A CA 1
ATOM 732 C C . ARG A 1 94 ? 15.259 -7.753 -14.569 1.00 89.69 94 ARG A C 1
ATOM 734 O O . ARG A 1 94 ? 15.481 -6.680 -15.121 1.00 89.69 94 ARG A O 1
ATOM 741 N N . MET A 1 95 ? 14.999 -7.880 -13.273 1.00 88.00 95 MET A N 1
ATOM 742 C CA . MET A 1 95 ? 15.062 -6.791 -12.301 1.00 88.00 95 MET A CA 1
ATOM 743 C C . MET A 1 95 ? 15.954 -7.183 -11.121 1.00 88.00 95 MET A C 1
ATOM 745 O O . MET A 1 95 ? 16.214 -8.365 -10.886 1.00 88.00 95 MET A O 1
ATOM 749 N N . LEU A 1 96 ? 16.425 -6.185 -10.379 1.00 85.06 96 LEU A N 1
ATOM 750 C CA . LEU A 1 96 ? 17.041 -6.396 -9.076 1.00 85.06 96 LEU A CA 1
ATOM 751 C C . LEU A 1 96 ? 16.006 -6.183 -7.985 1.00 85.06 96 LEU A C 1
ATOM 753 O O . LEU A 1 96 ? 15.258 -5.212 -8.029 1.00 85.06 96 LEU A O 1
ATOM 757 N N . LEU A 1 97 ? 16.032 -7.054 -6.983 1.00 83.69 97 LEU A N 1
ATOM 758 C CA . LEU A 1 97 ? 15.182 -6.948 -5.810 1.00 83.69 97 LEU A CA 1
ATOM 759 C C . LEU A 1 97 ? 16.049 -6.672 -4.584 1.00 83.69 97 LEU A C 1
ATOM 761 O O . LEU A 1 97 ? 16.997 -7.406 -4.301 1.00 83.69 97 LEU A O 1
ATOM 765 N N . LEU A 1 98 ? 15.693 -5.617 -3.860 1.00 79.62 98 LEU A N 1
ATOM 766 C CA . LEU A 1 98 ? 16.129 -5.370 -2.492 1.00 79.62 98 LEU A CA 1
ATOM 767 C C . LEU A 1 98 ? 14.904 -5.621 -1.621 1.00 79.62 98 LEU A C 1
ATOM 769 O O . LEU A 1 98 ? 13.892 -4.944 -1.774 1.00 79.62 98 LEU A O 1
ATOM 773 N N . GLY A 1 99 ? 14.964 -6.640 -0.770 1.00 75.19 99 GLY A N 1
ATOM 774 C CA . GLY A 1 99 ? 13.794 -7.108 -0.040 1.00 75.19 99 GLY A CA 1
ATOM 775 C C . GLY A 1 99 ? 14.104 -7.465 1.407 1.00 75.19 99 GLY A C 1
ATOM 776 O O . GLY A 1 99 ? 15.270 -7.662 1.764 1.00 75.19 99 GLY A O 1
ATOM 777 N N . PRO A 1 100 ? 13.065 -7.559 2.251 1.00 68.75 100 PRO A N 1
ATOM 778 C CA . PRO A 1 100 ? 13.217 -7.989 3.631 1.00 68.75 100 PRO A CA 1
ATOM 779 C C . PRO A 1 100 ? 13.842 -9.380 3.706 1.00 68.75 100 PRO A C 1
ATOM 781 O O . PRO A 1 100 ? 13.464 -10.295 2.975 1.00 68.75 100 PRO A O 1
ATOM 784 N N . ASN A 1 101 ? 14.762 -9.558 4.649 1.00 69.38 101 ASN A N 1
ATOM 785 C CA . ASN A 1 101 ? 15.306 -10.869 4.957 1.00 69.38 101 ASN A CA 1
ATOM 786 C C . ASN A 1 101 ? 14.476 -11.500 6.080 1.00 69.38 101 ASN A C 1
ATOM 788 O O . ASN A 1 101 ? 14.510 -11.030 7.215 1.00 69.38 101 ASN A O 1
ATOM 792 N N . LYS A 1 102 ? 13.759 -12.588 5.775 1.00 66.38 102 LYS A N 1
ATOM 793 C CA . LYS A 1 102 ? 12.949 -13.331 6.756 1.00 66.38 102 LYS A CA 1
ATOM 794 C C . LYS A 1 102 ? 13.760 -13.775 7.980 1.00 66.38 102 LYS A C 1
ATOM 796 O O . LYS A 1 102 ? 13.209 -13.821 9.069 1.00 66.38 102 LYS A O 1
ATOM 801 N N . ALA A 1 103 ? 15.059 -14.053 7.828 1.00 63.28 103 ALA A N 1
ATOM 802 C CA . ALA A 1 103 ? 15.935 -14.412 8.946 1.00 63.28 103 ALA A CA 1
ATOM 803 C C . ALA A 1 103 ? 16.215 -13.243 9.912 1.00 63.28 103 ALA A C 1
ATOM 805 O O . ALA A 1 103 ? 16.717 -13.470 11.009 1.00 63.28 103 ALA A O 1
ATOM 806 N N . LEU A 1 104 ? 15.918 -12.007 9.499 1.00 57.22 104 LEU A N 1
ATOM 807 C CA . LEU A 1 104 ? 16.124 -10.780 10.271 1.00 57.22 104 LEU A CA 1
ATOM 808 C C . LEU A 1 104 ? 14.806 -10.138 10.741 1.00 57.22 104 LEU A C 1
ATOM 810 O O . LEU A 1 104 ? 14.853 -9.110 11.411 1.00 57.22 104 LEU A O 1
ATOM 814 N N . ASN A 1 105 ? 13.652 -10.729 10.412 1.00 58.97 105 ASN A N 1
ATOM 815 C CA . ASN A 1 105 ? 12.339 -10.252 10.849 1.00 58.97 105 ASN A CA 1
ATOM 816 C C . ASN A 1 105 ? 11.813 -11.090 12.022 1.00 58.97 105 ASN A C 1
ATOM 818 O O . ASN A 1 105 ? 12.057 -12.295 12.100 1.00 58.97 105 ASN A O 1
ATOM 822 N N . ASP A 1 106 ? 11.078 -10.449 12.933 1.00 58.16 106 ASP A N 1
ATOM 823 C CA . ASP A 1 106 ? 10.366 -11.154 13.999 1.00 58.16 106 ASP A CA 1
ATOM 824 C C . ASP A 1 106 ? 9.133 -11.907 13.456 1.00 58.16 106 ASP A C 1
ATOM 826 O O . ASP A 1 106 ? 8.756 -11.786 12.290 1.00 58.16 106 ASP A O 1
ATOM 830 N N . ALA A 1 107 ? 8.511 -12.731 14.301 1.00 55.69 107 ALA A N 1
ATOM 831 C CA . ALA A 1 107 ? 7.361 -13.555 13.929 1.00 55.69 107 ALA A CA 1
ATOM 832 C C . ALA A 1 107 ? 6.039 -12.766 13.784 1.00 55.69 107 ALA A C 1
ATOM 834 O O . ALA A 1 107 ? 4.974 -13.386 13.762 1.00 55.69 107 ALA A O 1
ATOM 835 N N . SER A 1 108 ? 6.066 -11.427 13.737 1.00 54.53 108 SER A N 1
ATOM 836 C CA . SER A 1 108 ? 4.845 -10.647 13.533 1.00 54.53 108 SER A CA 1
ATOM 837 C C . SER A 1 108 ? 4.259 -10.900 12.137 1.00 54.53 108 SER A C 1
ATOM 839 O O . SER A 1 108 ? 4.954 -10.964 11.123 1.00 54.53 108 SER A O 1
ATOM 841 N N . TYR A 1 109 ? 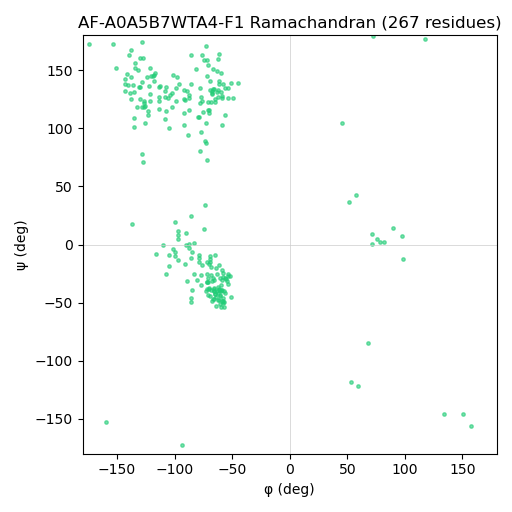2.946 -11.128 12.100 1.00 51.47 109 TYR A N 1
ATOM 842 C CA . TYR A 1 109 ? 2.202 -11.414 10.876 1.00 51.47 109 TYR A CA 1
ATOM 843 C C . TYR A 1 109 ? 2.074 -10.151 10.003 1.00 51.47 109 TYR A C 1
ATOM 845 O O . TYR A 1 109 ? 1.850 -9.067 10.529 1.00 51.47 109 TYR A O 1
ATOM 853 N N . GLY A 1 110 ? 2.105 -10.300 8.671 1.00 53.81 110 GLY A N 1
ATOM 854 C CA . GLY A 1 110 ? 1.482 -9.330 7.751 1.00 53.81 110 GLY A CA 1
ATOM 855 C C . GLY A 1 110 ? 2.364 -8.247 7.110 1.00 53.81 110 GLY A C 1
ATOM 856 O O . GLY A 1 110 ? 1.826 -7.394 6.413 1.00 53.81 110 GLY A O 1
ATOM 857 N N . GLY A 1 111 ? 3.691 -8.276 7.274 1.00 62.00 111 GLY A N 1
ATOM 858 C CA . GLY A 1 111 ? 4.622 -7.404 6.532 1.00 62.00 111 GLY A CA 1
ATOM 859 C C . GLY A 1 111 ? 5.425 -6.433 7.405 1.00 62.00 111 GLY A C 1
ATOM 860 O O . GLY A 1 111 ? 5.253 -6.378 8.617 1.00 62.00 111 GLY A O 1
ATOM 861 N N . ILE A 1 112 ? 6.334 -5.666 6.786 1.00 64.50 112 ILE A N 1
ATOM 862 C CA . ILE A 1 112 ? 7.334 -4.837 7.496 1.00 64.50 112 ILE A CA 1
ATOM 863 C C . ILE A 1 112 ? 6.690 -3.718 8.331 1.00 64.50 112 ILE A C 1
ATOM 865 O O . ILE A 1 112 ? 7.333 -3.237 9.253 1.00 64.50 112 ILE A O 1
ATOM 869 N N . GLU A 1 113 ? 5.441 -3.317 8.067 1.00 77.31 113 GLU A N 1
ATOM 870 C CA . GLU A 1 113 ? 4.805 -2.168 8.737 1.00 77.31 113 GLU A CA 1
ATOM 871 C C . GLU A 1 113 ? 3.353 -2.389 9.173 1.00 77.31 113 GLU A C 1
ATOM 873 O O . GLU A 1 113 ? 2.634 -1.435 9.469 1.00 77.31 113 GLU A O 1
ATOM 878 N N . PHE A 1 114 ? 2.915 -3.644 9.259 1.00 85.00 114 PHE A N 1
ATOM 879 C CA . PHE A 1 114 ? 1.633 -3.990 9.863 1.00 85.00 114 PHE A CA 1
ATOM 880 C C . PHE A 1 114 ? 1.876 -4.609 11.241 1.00 85.00 114 PHE A C 1
ATOM 882 O O . PHE A 1 114 ? 2.243 -5.773 11.360 1.00 85.00 114 PHE A O 1
ATOM 889 N N . ARG A 1 115 ? 1.712 -3.811 12.304 1.00 84.56 115 ARG A N 1
ATOM 890 C CA . ARG A 1 115 ? 1.994 -4.233 13.689 1.00 84.56 115 ARG A CA 1
ATOM 891 C C . ARG A 1 115 ? 0.797 -3.972 14.608 1.00 84.56 115 ARG A C 1
ATOM 893 O O . ARG A 1 115 ? 0.867 -3.083 15.462 1.00 84.56 115 ARG A O 1
ATOM 900 N N . PRO A 1 116 ? -0.299 -4.745 14.468 1.00 82.81 116 PRO A N 1
ATOM 901 C CA . PRO A 1 116 ? -1.529 -4.513 15.225 1.00 82.81 116 PRO A CA 1
ATOM 902 C C . PRO A 1 116 ? -1.399 -4.821 16.724 1.00 82.81 116 PRO A C 1
ATOM 904 O O . PRO A 1 116 ? -2.269 -4.432 17.498 1.00 82.81 116 PRO A O 1
ATOM 907 N N . GLY A 1 117 ? -0.326 -5.495 17.158 1.00 83.69 117 GLY A N 1
ATOM 908 C CA . GLY A 1 117 ? -0.143 -5.887 18.555 1.00 83.69 117 GLY A CA 1
ATOM 909 C C . GLY A 1 117 ? -1.285 -6.788 19.021 1.00 83.69 117 GLY A C 1
ATOM 910 O O . GLY A 1 117 ? -1.530 -7.830 18.418 1.00 83.69 117 GLY A O 1
ATOM 911 N N . ASN A 1 118 ? -1.999 -6.364 20.065 1.00 83.06 118 ASN A N 1
ATOM 912 C CA . ASN A 1 118 ? -3.151 -7.093 20.610 1.00 83.06 118 ASN A CA 1
ATOM 913 C C . ASN A 1 118 ? -4.503 -6.577 20.082 1.00 83.06 118 ASN A C 1
ATOM 915 O O . ASN A 1 118 ? -5.547 -6.920 20.642 1.00 83.06 118 ASN A O 1
ATOM 919 N N . ALA A 1 119 ? -4.507 -5.730 19.048 1.00 86.31 119 ALA A N 1
ATOM 920 C CA . ALA A 1 119 ? -5.741 -5.180 18.506 1.00 86.31 119 ALA A CA 1
ATOM 921 C C . ALA A 1 119 ? -6.637 -6.283 17.922 1.00 86.31 119 ALA A C 1
ATOM 923 O O . ALA A 1 119 ? -6.206 -7.111 17.121 1.00 86.31 119 ALA A O 1
ATOM 924 N N . THR A 1 120 ? -7.912 -6.262 18.305 1.00 89.12 120 THR A N 1
ATOM 925 C CA . THR A 1 120 ? -8.952 -7.166 17.787 1.00 89.12 120 THR A CA 1
ATOM 926 C C . THR A 1 120 ? -9.886 -6.464 16.806 1.00 89.12 120 THR A C 1
ATOM 928 O O . THR A 1 120 ? -10.681 -7.119 16.129 1.00 89.12 120 THR A O 1
ATOM 931 N N . ARG A 1 121 ? -9.777 -5.135 16.692 1.00 90.88 121 ARG A N 1
ATOM 932 C CA . ARG A 1 121 ? -10.444 -4.333 15.671 1.00 90.88 121 ARG A CA 1
ATOM 933 C C . ARG A 1 121 ? -9.422 -3.569 14.835 1.00 90.88 121 ARG A C 1
ATOM 935 O O . ARG A 1 121 ? -8.569 -2.883 15.397 1.00 90.88 121 ARG A O 1
ATOM 942 N N . VAL A 1 122 ? -9.526 -3.657 13.512 1.00 93.38 122 VAL A N 1
ATOM 943 C CA . VAL A 1 122 ? -8.626 -2.968 12.580 1.00 93.38 122 VAL A CA 1
ATOM 944 C C . VAL A 1 122 ? -9.363 -2.019 11.640 1.00 93.38 122 VAL A C 1
ATOM 946 O O . VAL A 1 122 ? -10.529 -2.230 11.318 1.00 93.38 122 VAL A O 1
ATOM 949 N N . LEU A 1 123 ? -8.668 -0.978 11.193 1.00 95.12 123 LEU A N 1
ATOM 950 C CA . LEU A 1 123 ? -9.083 -0.121 10.087 1.00 95.12 123 LEU A CA 1
ATOM 951 C C . LEU A 1 123 ? -7.976 -0.127 9.029 1.00 95.12 123 LEU A C 1
ATOM 953 O O . LEU A 1 123 ? -6.875 0.347 9.299 1.00 95.12 123 LEU A O 1
ATOM 957 N N . LEU A 1 124 ? -8.254 -0.667 7.846 1.00 97.06 124 LEU A N 1
ATOM 958 C CA . LEU A 1 124 ? -7.320 -0.703 6.719 1.00 97.06 124 LEU A CA 1
ATOM 959 C C . LEU A 1 124 ? -7.800 0.284 5.656 1.00 97.06 124 LEU A C 1
ATOM 961 O O . LEU A 1 124 ? -8.959 0.237 5.255 1.00 97.06 124 LEU A O 1
ATOM 965 N N . VAL A 1 125 ? -6.944 1.198 5.213 1.00 98.38 125 VAL A N 1
ATOM 966 C CA . VAL A 1 125 ? -7.339 2.232 4.247 1.00 98.38 125 VAL A CA 1
ATOM 967 C C . VAL A 1 125 ? -6.234 2.419 3.227 1.00 98.38 125 VAL A C 1
ATOM 969 O O . VAL A 1 125 ? -5.079 2.620 3.604 1.00 98.38 125 VAL A O 1
ATOM 972 N N . GLY A 1 126 ? -6.577 2.410 1.945 1.00 98.19 126 GLY A N 1
ATOM 973 C CA . GLY A 1 126 ? -5.615 2.795 0.928 1.00 98.19 126 GLY A CA 1
ATOM 974 C C . GLY A 1 126 ? -6.159 2.863 -0.481 1.00 98.19 126 GLY A C 1
ATOM 975 O O . GLY A 1 126 ? -7.313 2.527 -0.725 1.00 98.19 126 GLY A O 1
ATOM 976 N N . ASP A 1 127 ? -5.328 3.358 -1.388 1.00 98.19 127 ASP A N 1
ATOM 977 C CA . ASP A 1 127 ? -5.620 3.406 -2.820 1.00 98.19 127 ASP A CA 1
ATOM 978 C C . ASP A 1 127 ? -5.064 2.166 -3.544 1.00 98.19 127 ASP A C 1
ATOM 980 O O . ASP A 1 127 ? -4.569 1.224 -2.912 1.00 98.19 127 ASP A O 1
ATOM 984 N N . GLU A 1 128 ? -5.117 2.155 -4.875 1.00 97.38 128 GLU A N 1
ATOM 985 C CA . GLU A 1 128 ? -4.668 1.033 -5.696 1.00 97.38 128 GLU A CA 1
ATOM 986 C C . GLU A 1 128 ? -3.195 0.657 -5.473 1.00 97.38 128 GLU A C 1
ATOM 988 O O . GLU A 1 128 ? -2.819 -0.496 -5.678 1.00 97.38 128 GLU A O 1
ATOM 993 N N . THR A 1 129 ? -2.358 1.590 -5.002 1.00 96.81 129 THR A N 1
ATOM 994 C CA . THR A 1 129 ? -0.941 1.319 -4.710 1.00 96.81 129 THR A CA 1
ATOM 995 C C . THR A 1 129 ? -0.761 0.553 -3.400 1.00 96.81 129 THR A C 1
ATOM 997 O O . THR A 1 129 ? 0.210 -0.186 -3.239 1.00 96.81 129 THR A O 1
ATOM 1000 N N . ALA A 1 130 ? -1.712 0.688 -2.472 1.00 97.06 130 ALA A N 1
ATOM 1001 C CA . ALA A 1 130 ? -1.745 -0.019 -1.196 1.00 97.06 130 ALA A CA 1
ATOM 1002 C C . ALA A 1 130 ? -2.641 -1.270 -1.225 1.00 97.06 130 ALA A C 1
ATOM 1004 O O . ALA A 1 130 ? -2.549 -2.109 -0.323 1.00 97.06 130 ALA A O 1
ATOM 1005 N N . ALA A 1 131 ? -3.476 -1.429 -2.257 1.00 97.25 131 ALA A N 1
ATOM 1006 C CA . ALA A 1 131 ? -4.375 -2.567 -2.417 1.00 97.25 131 ALA A CA 1
ATOM 1007 C C . ALA A 1 131 ? -3.668 -3.933 -2.279 1.00 97.25 131 ALA A C 1
ATOM 1009 O O . ALA A 1 131 ? -4.172 -4.756 -1.509 1.00 97.25 131 ALA A O 1
ATOM 1010 N N . PRO A 1 132 ? -2.485 -4.187 -2.885 1.00 95.94 132 PRO A N 1
ATOM 1011 C CA . PRO A 1 132 ? -1.785 -5.463 -2.717 1.00 95.94 132 PRO A CA 1
ATOM 1012 C C . PRO A 1 132 ? -1.423 -5.756 -1.255 1.00 95.94 132 PRO A C 1
ATOM 1014 O O . PRO A 1 132 ? -1.568 -6.887 -0.792 1.00 95.94 132 PRO A O 1
ATOM 1017 N N . ALA A 1 133 ? -1.002 -4.736 -0.499 1.00 94.44 133 ALA A N 1
ATOM 1018 C CA . ALA A 1 133 ? -0.656 -4.879 0.914 1.00 94.44 133 ALA A CA 1
ATOM 1019 C C . ALA A 1 133 ? -1.897 -5.157 1.770 1.00 94.44 133 ALA A C 1
ATOM 1021 O O . ALA A 1 133 ? -1.876 -6.060 2.605 1.00 94.44 133 ALA A O 1
ATOM 1022 N N . ILE A 1 134 ? -2.992 -4.429 1.530 1.00 96.25 134 ILE A N 1
ATOM 1023 C CA . ILE A 1 134 ? -4.259 -4.632 2.243 1.00 96.25 134 ILE A CA 1
ATOM 1024 C C . ILE A 1 134 ? -4.807 -6.038 1.977 1.00 96.25 134 ILE A C 1
ATOM 1026 O O . ILE A 1 134 ? -5.230 -6.702 2.921 1.00 96.25 134 ILE A O 1
ATOM 1030 N N . CYS A 1 135 ? -4.742 -6.526 0.735 1.00 95.81 135 CYS A N 1
ATOM 1031 C CA . CYS A 1 135 ? -5.143 -7.893 0.393 1.00 95.81 135 CYS A CA 1
ATOM 1032 C C . CYS A 1 135 ? -4.337 -8.925 1.193 1.00 95.81 135 CYS A C 1
ATOM 1034 O O . CYS A 1 135 ? -4.924 -9.782 1.852 1.00 95.81 135 CYS A O 1
ATOM 1036 N N . SER A 1 136 ? -3.006 -8.801 1.203 1.00 92.75 136 SER A N 1
ATOM 1037 C CA . SER A 1 136 ? -2.126 -9.701 1.959 1.00 92.75 136 SER A CA 1
ATOM 1038 C C . SER A 1 136 ? -2.377 -9.645 3.471 1.00 92.75 136 SER A C 1
ATOM 1040 O O . SER A 1 136 ? -2.317 -10.673 4.145 1.00 92.75 136 SER A O 1
ATOM 1042 N N . ILE A 1 137 ? -2.692 -8.465 4.020 1.00 93.00 137 ILE A N 1
ATOM 1043 C CA . ILE A 1 137 ? -3.085 -8.318 5.428 1.00 93.00 137 ILE A CA 1
ATOM 1044 C C . ILE A 1 137 ? -4.402 -9.062 5.680 1.00 93.00 137 ILE A C 1
ATOM 1046 O O . ILE A 1 137 ? -4.460 -9.903 6.573 1.00 93.00 137 ILE A O 1
ATOM 1050 N N . LEU A 1 138 ? -5.442 -8.797 4.885 1.00 95.00 138 LEU A N 1
ATOM 1051 C CA . LEU A 1 138 ? -6.766 -9.413 5.026 1.00 95.00 138 LEU A CA 1
ATOM 1052 C C . LEU A 1 138 ? -6.715 -10.944 4.948 1.00 95.00 138 LEU A C 1
ATOM 1054 O O . LEU A 1 138 ? -7.395 -11.615 5.728 1.00 95.00 138 LEU A O 1
ATOM 1058 N N . GLU A 1 139 ? -5.893 -11.492 4.056 1.00 93.06 139 GLU A N 1
ATOM 1059 C CA . GLU A 1 139 ? -5.673 -12.934 3.895 1.00 93.06 139 GLU A CA 1
ATOM 1060 C C . GLU A 1 139 ? -4.991 -13.572 5.113 1.00 93.06 139 GLU A C 1
ATOM 1062 O O . GLU A 1 139 ? -5.246 -14.736 5.424 1.00 93.06 139 GLU A O 1
ATOM 1067 N N . ALA A 1 140 ? -4.152 -12.813 5.823 1.00 90.06 140 ALA A N 1
ATOM 1068 C CA . ALA A 1 140 ? -3.419 -13.273 6.999 1.00 90.06 140 ALA A CA 1
ATOM 1069 C C . ALA A 1 140 ? -4.157 -13.037 8.332 1.00 90.06 140 ALA A C 1
ATOM 1071 O O . ALA A 1 140 ? -3.780 -13.626 9.349 1.00 90.06 140 ALA A O 1
ATOM 1072 N N . LEU A 1 141 ? -5.177 -12.171 8.363 1.00 91.44 141 LEU A N 1
ATOM 1073 C CA . LEU A 1 141 ? -5.890 -11.836 9.596 1.00 91.44 141 LEU A CA 1
ATOM 1074 C C . LEU A 1 141 ? -6.670 -13.043 10.159 1.00 91.44 141 LEU A C 1
ATOM 1076 O O . LEU A 1 141 ? -7.409 -13.707 9.425 1.00 91.44 141 LEU A O 1
ATOM 1080 N N . PRO A 1 142 ? -6.577 -13.314 11.477 1.00 91.00 142 PRO A N 1
ATOM 1081 C CA . PRO A 1 142 ? -7.328 -14.394 12.108 1.00 91.00 142 PRO A CA 1
ATOM 1082 C C . PRO A 1 142 ? -8.824 -14.059 12.201 1.00 91.00 142 PRO A C 1
ATOM 1084 O O . PRO A 1 142 ? -9.220 -12.893 12.244 1.00 91.00 142 PRO A O 1
ATOM 1087 N N . SER A 1 143 ? -9.664 -15.091 12.337 1.00 94.56 143 SER A N 1
ATOM 1088 C CA . SER A 1 143 ? -11.129 -14.951 12.426 1.00 94.56 143 SER A CA 1
ATOM 1089 C C . SER A 1 143 ? -11.638 -14.138 13.615 1.00 94.56 143 SER A C 1
ATOM 1091 O O . SER A 1 143 ? -12.775 -13.677 13.615 1.00 94.56 143 SER A O 1
ATOM 1093 N N . THR A 1 144 ? -10.797 -13.939 14.629 1.00 92.00 144 THR A N 1
ATOM 1094 C CA . THR A 1 144 ? -11.109 -13.131 15.812 1.00 92.00 144 THR A CA 1
ATOM 1095 C C . THR A 1 144 ? -10.982 -11.629 15.570 1.00 92.00 144 THR A C 1
ATOM 1097 O O . THR A 1 144 ? -11.431 -10.852 16.410 1.00 92.00 144 THR A O 1
ATOM 1100 N N . VAL A 1 145 ? -10.339 -11.206 14.476 1.00 92.88 145 VAL A N 1
ATOM 1101 C CA . VAL A 1 145 ? -10.186 -9.787 14.133 1.00 92.88 145 VAL A CA 1
ATOM 1102 C C . VAL A 1 145 ? -11.409 -9.311 13.356 1.00 92.88 145 VAL A C 1
ATOM 1104 O O . VAL A 1 145 ? -11.921 -10.011 12.489 1.00 92.88 145 VAL A O 1
ATOM 1107 N N . THR A 1 146 ? -11.878 -8.110 13.673 1.00 94.81 146 THR A N 1
ATOM 1108 C CA . THR A 1 146 ? -13.021 -7.448 13.028 1.00 94.81 146 THR A CA 1
ATOM 1109 C C . THR A 1 146 ? -12.635 -6.044 12.575 1.00 94.81 146 THR A C 1
ATOM 1111 O O . THR A 1 146 ? -11.541 -5.573 12.886 1.00 94.81 146 THR A O 1
ATOM 1114 N N . GLY A 1 147 ? -13.524 -5.347 11.871 1.00 93.56 147 GLY A N 1
ATOM 1115 C CA . GLY A 1 147 ? -13.341 -3.937 11.534 1.00 93.56 147 GLY A CA 1
ATOM 1116 C C . GLY A 1 147 ? -13.656 -3.641 10.081 1.00 93.56 147 GLY A C 1
ATOM 1117 O O . GLY A 1 147 ? -14.551 -4.266 9.516 1.00 93.56 147 GLY A O 1
ATOM 1118 N N . ASP A 1 148 ? -12.924 -2.702 9.492 1.00 95.81 148 ASP A N 1
ATOM 1119 C CA . ASP A 1 148 ? -13.270 -2.110 8.201 1.00 95.81 148 ASP A CA 1
ATOM 1120 C C . ASP A 1 148 ? -12.029 -1.991 7.304 1.00 95.81 148 ASP A C 1
ATOM 1122 O O . ASP A 1 148 ? -10.953 -1.603 7.763 1.00 95.81 148 ASP A O 1
ATOM 1126 N N . ALA A 1 149 ? -12.176 -2.320 6.022 1.00 97.75 149 ALA A N 1
ATOM 1127 C CA . ALA A 1 149 ? -11.170 -2.123 4.989 1.00 97.75 149 ALA A CA 1
ATOM 1128 C C . ALA A 1 149 ? -11.762 -1.315 3.828 1.00 97.75 149 ALA A C 1
ATOM 1130 O O . ALA A 1 149 ? -12.709 -1.764 3.184 1.00 97.75 149 ALA A O 1
ATOM 1131 N N . PHE A 1 150 ? -11.193 -0.142 3.554 1.00 98.50 150 PHE A N 1
ATOM 1132 C CA . PHE A 1 150 ? -11.581 0.742 2.455 1.00 98.50 150 PHE A CA 1
ATOM 1133 C C . PHE A 1 150 ? -10.452 0.815 1.435 1.00 98.50 150 PHE A C 1
ATOM 1135 O O . PHE A 1 150 ? -9.360 1.287 1.755 1.00 98.50 150 PHE A O 1
ATOM 1142 N N . ILE A 1 151 ? -10.717 0.346 0.218 1.00 98.56 151 ILE A N 1
ATOM 1143 C CA . ILE A 1 151 ? -9.716 0.272 -0.846 1.00 98.56 151 ILE A CA 1
ATOM 1144 C C . ILE A 1 151 ? -10.233 1.053 -2.048 1.00 98.56 151 ILE A C 1
ATOM 1146 O O . ILE A 1 151 ? -11.221 0.663 -2.663 1.00 98.56 151 ILE A O 1
ATOM 1150 N N . GLU A 1 152 ? -9.606 2.180 -2.359 1.00 98.50 152 GLU A N 1
ATOM 1151 C CA . GLU A 1 152 ? -9.968 3.009 -3.505 1.00 98.50 152 GLU A CA 1
ATOM 1152 C C . GLU A 1 152 ? -9.198 2.554 -4.742 1.00 98.50 152 GLU A C 1
ATOM 1154 O O . GLU A 1 152 ? -7.992 2.361 -4.684 1.00 98.50 152 GLU A O 1
ATOM 1159 N N . VAL A 1 153 ? -9.892 2.376 -5.861 1.00 97.94 153 VAL A N 1
ATOM 1160 C CA . VAL A 1 153 ? -9.298 1.993 -7.149 1.00 97.94 153 VAL A CA 1
ATOM 1161 C C . VAL A 1 153 ? -9.876 2.860 -8.267 1.00 97.94 153 VAL A C 1
ATOM 1163 O O . VAL A 1 153 ? -10.983 3.382 -8.093 1.00 97.94 153 VAL A O 1
ATOM 1166 N N . PRO A 1 154 ? -9.191 3.040 -9.413 1.00 96.00 154 PRO A N 1
ATOM 1167 C CA . PRO A 1 154 ? -9.714 3.859 -10.503 1.00 96.00 154 PRO A CA 1
ATOM 1168 C C . PRO A 1 154 ? -11.085 3.368 -10.986 1.00 96.00 154 PRO A C 1
ATOM 1170 O O . PRO A 1 154 ? -12.059 4.129 -10.979 1.00 96.00 154 PRO A O 1
ATOM 1173 N N . GLU A 1 155 ? -11.179 2.086 -11.341 1.00 96.31 155 GLU A N 1
ATOM 1174 C CA . GLU A 1 155 ? -12.357 1.479 -11.953 1.00 96.31 155 GLU A CA 1
ATOM 1175 C C . GLU A 1 155 ? -12.668 0.094 -11.365 1.00 96.31 155 GLU A C 1
ATOM 1177 O O . GLU A 1 155 ? -11.872 -0.520 -10.660 1.00 96.31 155 GLU A O 1
ATOM 1182 N N . ALA A 1 156 ? -13.858 -0.440 -11.659 1.00 96.38 156 ALA A N 1
ATOM 1183 C CA . ALA A 1 156 ? -14.275 -1.750 -11.147 1.00 96.38 156 ALA A CA 1
ATOM 1184 C C . ALA A 1 156 ? -13.392 -2.910 -11.648 1.00 96.38 156 ALA A C 1
ATOM 1186 O O . ALA A 1 156 ? -13.310 -3.941 -10.985 1.00 96.38 156 ALA A O 1
ATOM 1187 N N . GLY A 1 157 ? -12.747 -2.749 -12.809 1.00 96.44 157 GLY A N 1
ATOM 1188 C CA . GLY A 1 157 ? -11.810 -3.733 -13.359 1.00 96.44 157 GLY A CA 1
ATOM 1189 C C . GLY A 1 157 ? -10.496 -3.840 -12.582 1.00 96.44 157 GLY A C 1
ATOM 1190 O O . GLY A 1 157 ? -9.806 -4.844 -12.719 1.00 96.44 157 GLY A O 1
ATOM 1191 N N . ASP A 1 158 ? -10.190 -2.849 -11.743 1.00 96.44 158 ASP A N 1
ATOM 1192 C CA . ASP A 1 158 ? -8.974 -2.792 -10.927 1.00 96.44 158 ASP A CA 1
ATOM 1193 C C . ASP A 1 158 ? -9.157 -3.447 -9.545 1.00 96.44 158 ASP A C 1
ATOM 1195 O O . ASP A 1 158 ? -8.233 -3.483 -8.731 1.00 96.44 158 ASP A O 1
ATOM 1199 N N . ILE A 1 159 ? -10.357 -3.960 -9.249 1.00 96.94 159 ILE A N 1
ATOM 1200 C CA . ILE A 1 159 ? -10.640 -4.661 -7.996 1.00 96.94 159 ILE A CA 1
ATOM 1201 C C . ILE A 1 159 ? -9.878 -5.987 -7.975 1.00 96.94 159 ILE A C 1
ATOM 1203 O O . ILE A 1 159 ? -10.077 -6.855 -8.829 1.00 96.94 159 ILE A O 1
ATOM 1207 N N . LEU A 1 160 ? -9.044 -6.169 -6.951 1.00 94.81 160 LEU A N 1
ATOM 1208 C CA . LEU A 1 160 ? -8.306 -7.410 -6.751 1.00 94.81 160 LEU A CA 1
ATOM 1209 C C . LEU A 1 160 ? -9.177 -8.471 -6.073 1.00 94.81 160 LEU A C 1
ATOM 1211 O O . LEU A 1 160 ? -10.062 -8.183 -5.264 1.00 94.81 160 LEU A O 1
ATOM 1215 N N . GLY A 1 161 ? -8.878 -9.735 -6.367 1.00 89.31 161 GLY A N 1
ATOM 1216 C CA . GLY A 1 161 ? -9.400 -10.849 -5.587 1.00 89.31 161 GLY A CA 1
ATOM 1217 C C . GLY A 1 161 ? -8.796 -10.846 -4.182 1.00 89.31 161 GLY A C 1
ATOM 1218 O O . GLY A 1 161 ? -7.575 -10.796 -4.024 1.00 89.31 161 GLY A O 1
ATOM 1219 N N . THR A 1 162 ? -9.646 -10.934 -3.161 1.00 87.69 162 THR A N 1
ATOM 1220 C CA . THR A 1 162 ? -9.218 -11.045 -1.762 1.00 87.69 162 THR A CA 1
ATOM 1221 C C . THR A 1 162 ? -10.117 -12.013 -1.020 1.00 87.69 162 THR A C 1
ATOM 1223 O O . THR A 1 162 ? -11.341 -11.974 -1.149 1.00 87.69 162 THR A O 1
ATOM 1226 N N . THR A 1 163 ? -9.510 -12.858 -0.195 1.00 90.12 163 THR A N 1
ATOM 1227 C CA . THR A 1 163 ? -10.223 -13.694 0.774 1.00 90.12 163 THR A CA 1
ATOM 1228 C C . THR A 1 163 ? -9.802 -13.310 2.180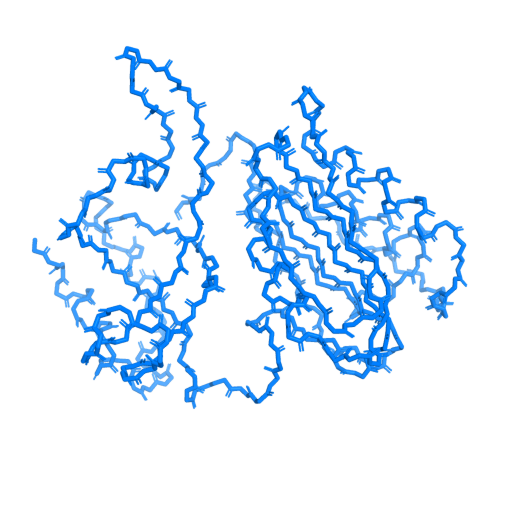 1.00 90.12 163 THR A C 1
ATOM 1230 O O . THR A 1 163 ? -8.653 -12.950 2.399 1.00 90.12 163 THR A O 1
ATOM 1233 N N . THR A 1 164 ? -10.701 -13.416 3.151 1.00 94.06 164 THR A N 1
ATOM 1234 C CA . THR A 1 164 ? -10.344 -13.233 4.558 1.00 94.06 164 THR A CA 1
ATOM 1235 C C . THR A 1 164 ? -11.121 -14.207 5.430 1.00 94.06 164 THR A C 1
ATOM 1237 O O . THR A 1 164 ? -12.287 -14.494 5.164 1.00 94.06 164 THR A O 1
ATOM 1240 N N . ALA A 1 165 ? -10.464 -14.734 6.463 1.00 93.38 165 ALA A N 1
ATOM 1241 C CA . ALA A 1 165 ? -11.125 -15.488 7.526 1.00 93.38 165 ALA A CA 1
ATOM 1242 C C . ALA A 1 165 ? -11.662 -14.570 8.640 1.00 93.38 165 ALA A C 1
ATOM 1244 O O . ALA A 1 165 ? -12.393 -15.043 9.510 1.00 93.38 165 ALA A O 1
ATOM 1245 N N . SER A 1 166 ? -11.266 -13.291 8.632 1.00 95.69 166 SER A N 1
ATOM 1246 C CA . SER A 1 166 ? -11.615 -12.278 9.629 1.00 95.69 166 SER A CA 1
ATOM 1247 C C . SER A 1 166 ? -13.047 -11.763 9.467 1.00 95.69 166 SER A C 1
ATOM 1249 O O . SER A 1 166 ? -13.671 -11.913 8.419 1.00 95.69 166 SER A O 1
ATOM 1251 N N . GLY A 1 167 ? -13.565 -11.112 10.508 1.00 94.94 167 GLY A N 1
ATOM 1252 C CA . GLY A 1 167 ? -14.826 -10.373 10.466 1.00 94.94 167 GLY A CA 1
ATOM 1253 C C . GLY A 1 167 ? -14.671 -8.935 9.964 1.00 94.94 167 GLY A C 1
ATOM 1254 O O . GLY A 1 167 ? -15.447 -8.072 10.373 1.00 94.94 167 GLY A O 1
ATOM 1255 N N . VAL A 1 168 ? -13.634 -8.637 9.174 1.00 95.88 168 VAL A N 1
ATOM 1256 C CA . VAL A 1 168 ? -13.423 -7.310 8.581 1.00 95.88 168 VAL A CA 1
ATOM 1257 C C . VAL A 1 168 ? -14.356 -7.126 7.385 1.00 95.88 168 VAL A C 1
ATOM 1259 O O . VAL A 1 168 ? -14.371 -7.940 6.463 1.00 95.88 168 VAL A O 1
ATOM 1262 N N . SER A 1 169 ? -15.122 -6.037 7.385 1.00 95.56 169 SER A N 1
ATOM 1263 C CA . SER A 1 169 ? -15.926 -5.616 6.240 1.00 95.56 169 SER A CA 1
ATOM 1264 C C . SER A 1 169 ? -15.026 -4.977 5.186 1.00 95.56 169 SER A C 1
ATOM 1266 O O . SER A 1 169 ? -14.340 -4.001 5.477 1.00 95.56 169 SER A O 1
ATOM 1268 N N . VAL A 1 170 ? -15.044 -5.491 3.956 1.00 97.50 170 VAL A N 1
ATOM 1269 C CA . VAL A 1 170 ? -14.215 -4.987 2.849 1.00 97.50 170 VAL A CA 1
ATOM 1270 C C . VAL A 1 170 ? -15.077 -4.200 1.870 1.00 97.50 170 VAL A C 1
ATOM 1272 O O . VAL A 1 170 ? -16.075 -4.713 1.365 1.00 97.50 170 VAL A O 1
ATOM 1275 N N . GLN A 1 171 ? -14.684 -2.961 1.586 1.00 97.75 171 GLN A N 1
ATOM 1276 C CA . GLN A 1 171 ? -15.351 -2.073 0.642 1.00 97.75 171 GLN A CA 1
ATOM 1277 C C . GLN A 1 171 ? -14.349 -1.545 -0.385 1.00 97.75 171 GLN A C 1
ATOM 1279 O O . GLN A 1 171 ? -13.397 -0.841 -0.047 1.00 97.75 171 GLN A O 1
ATOM 1284 N N . TRP A 1 172 ? -14.602 -1.869 -1.652 1.00 98.31 172 TRP A N 1
ATOM 1285 C CA . TRP A 1 172 ? -13.874 -1.322 -2.791 1.00 98.31 172 TRP A CA 1
ATOM 1286 C C . TRP A 1 172 ? -14.592 -0.073 -3.302 1.00 98.31 172 TRP A C 1
ATOM 1288 O O . TRP A 1 172 ? -15.787 -0.116 -3.600 1.00 98.31 172 TRP A O 1
ATOM 1298 N N . LEU A 1 173 ? -13.874 1.043 -3.389 1.00 98.25 173 LEU A N 1
ATOM 1299 C CA . LEU A 1 173 ? -14.392 2.345 -3.791 1.00 98.25 173 LEU A CA 1
ATOM 1300 C C . LEU A 1 173 ? -13.868 2.677 -5.190 1.00 98.25 173 LEU A C 1
ATOM 1302 O O . LEU A 1 173 ? -12.692 2.980 -5.364 1.00 98.25 173 LEU A O 1
ATOM 1306 N N . THR A 1 174 ? -14.732 2.638 -6.200 1.00 97.88 174 THR A N 1
ATOM 1307 C CA . THR A 1 174 ? -14.351 3.011 -7.569 1.00 97.88 174 THR A CA 1
ATOM 1308 C C . THR A 1 174 ? -14.332 4.532 -7.710 1.00 97.88 174 THR A C 1
ATOM 1310 O O . THR A 1 174 ? -15.388 5.172 -7.695 1.00 97.88 174 THR A O 1
ATOM 1313 N N . ARG A 1 175 ? -13.138 5.113 -7.840 1.00 96.56 175 ARG A N 1
ATOM 1314 C CA . ARG A 1 175 ? -12.886 6.559 -7.865 1.00 96.56 175 ARG A CA 1
ATOM 1315 C C . ARG A 1 175 ? -13.490 7.250 -9.083 1.00 96.56 175 ARG A C 1
ATOM 1317 O O . ARG A 1 175 ? -13.998 8.367 -8.957 1.00 96.56 175 ARG A O 1
ATOM 1324 N N . GLY A 1 176 ? -13.447 6.615 -10.255 1.00 94.50 176 GLY A N 1
ATOM 1325 C CA . GLY A 1 176 ? -13.832 7.251 -11.512 1.00 94.50 176 GLY A CA 1
ATOM 1326 C C . GLY A 1 176 ? -13.066 8.562 -11.712 1.00 94.50 176 GLY A C 1
ATOM 1327 O O . GLY A 1 176 ? -11.841 8.576 -11.757 1.00 94.50 176 GLY A O 1
ATOM 1328 N N . THR A 1 177 ? -13.783 9.685 -11.785 1.00 92.81 177 THR A N 1
ATOM 1329 C CA . THR A 1 177 ? -13.186 11.020 -11.976 1.00 92.81 177 THR A CA 1
ATOM 1330 C C . THR A 1 177 ? -12.981 11.810 -10.682 1.00 92.81 177 THR A C 1
ATOM 1332 O O . THR A 1 177 ? -12.654 12.996 -10.745 1.00 92.81 177 THR A O 1
ATOM 1335 N N . GLN A 1 178 ? -13.252 11.222 -9.514 1.00 95.69 178 GLN A N 1
ATOM 1336 C CA . GLN A 1 178 ? -13.064 11.917 -8.240 1.00 95.69 178 GLN A CA 1
ATOM 1337 C C . GLN A 1 178 ? -11.569 12.100 -7.930 1.00 95.69 178 GLN A C 1
ATOM 1339 O O . GLN A 1 178 ? -10.748 11.304 -8.384 1.00 95.69 178 GLN A O 1
ATOM 1344 N N . PRO A 1 179 ? -11.189 13.118 -7.137 1.00 94.50 179 PRO A N 1
ATOM 1345 C CA . PRO A 1 179 ? -9.820 13.238 -6.641 1.00 94.50 179 PRO A CA 1
ATOM 1346 C C . PRO A 1 179 ? -9.408 12.027 -5.793 1.00 94.50 179 PRO A C 1
ATOM 1348 O O . PRO A 1 179 ? -10.240 11.468 -5.072 1.00 94.50 179 PRO A O 1
ATOM 1351 N N . HIS A 1 180 ? -8.119 11.673 -5.836 1.00 94.00 180 HIS A N 1
ATOM 1352 C CA . HIS A 1 180 ? -7.549 10.606 -5.009 1.00 94.00 180 HIS A CA 1
ATOM 1353 C C . HIS A 1 180 ? -7.857 10.814 -3.526 1.00 94.00 180 HIS A C 1
ATOM 1355 O O . HIS A 1 180 ? -7.755 11.922 -2.992 1.00 94.00 180 HIS A O 1
ATOM 1361 N N . GLY A 1 181 ? -8.265 9.732 -2.869 1.00 95.75 181 GLY A N 1
ATOM 1362 C CA . GLY A 1 181 ? -8.561 9.689 -1.447 1.00 95.75 181 GLY A CA 1
ATOM 1363 C C . GLY A 1 181 ? -9.837 10.409 -1.027 1.00 95.75 181 GLY A C 1
ATOM 1364 O O . GLY A 1 181 ? -10.160 10.402 0.164 1.00 95.75 181 GLY A O 1
ATOM 1365 N N . LYS A 1 182 ? -10.599 11.011 -1.955 1.00 96.94 182 LYS A N 1
ATOM 1366 C CA . LYS A 1 182 ? -11.846 11.685 -1.582 1.00 96.94 182 LYS A CA 1
ATOM 1367 C C . LYS A 1 182 ? -12.889 10.695 -1.074 1.00 96.94 182 LYS A C 1
ATOM 1369 O O . LYS A 1 182 ? -13.588 10.999 -0.106 1.00 96.94 182 LYS A O 1
ATOM 1374 N N . LEU A 1 183 ? -12.988 9.526 -1.710 1.00 98.00 183 LEU A N 1
ATOM 1375 C CA . LEU A 1 183 ? -13.918 8.483 -1.282 1.00 98.00 183 LEU A CA 1
ATOM 1376 C C . LEU A 1 183 ? -13.435 7.830 0.015 1.00 98.00 183 LEU A C 1
ATOM 1378 O O . LEU A 1 183 ? -14.250 7.599 0.908 1.00 98.00 183 LEU A O 1
ATOM 1382 N N . LEU A 1 184 ? -12.118 7.627 0.160 1.00 97.94 184 LEU A N 1
ATOM 1383 C CA . LEU A 1 184 ? -11.512 7.143 1.407 1.00 97.94 184 LEU A CA 1
ATOM 1384 C C . LEU A 1 184 ? -11.828 8.068 2.588 1.00 97.94 184 LEU A C 1
ATOM 1386 O O . LEU A 1 184 ? -12.235 7.595 3.646 1.00 97.94 184 LEU A O 1
ATOM 1390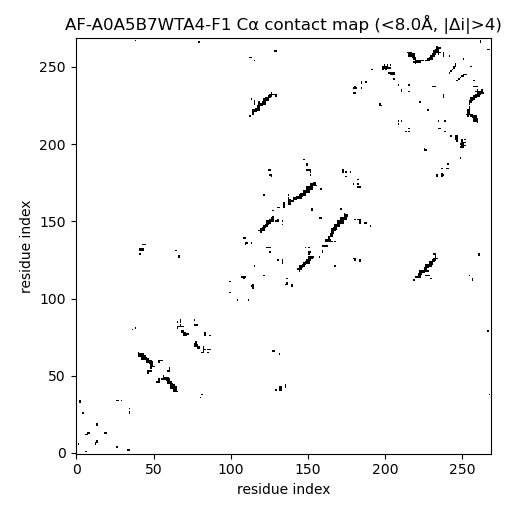 N N . GLU A 1 185 ? -11.694 9.387 2.412 1.00 96.19 185 GLU A N 1
ATOM 1391 C CA . GLU A 1 185 ? -12.027 10.366 3.451 1.00 96.19 185 GLU A CA 1
ATOM 1392 C C . GLU A 1 185 ? -13.486 10.227 3.904 1.00 96.19 185 GLU A C 1
ATOM 1394 O O . GLU A 1 185 ? -13.760 10.152 5.104 1.00 96.19 185 GLU A O 1
ATOM 1399 N N . SER A 1 186 ? -14.422 10.181 2.955 1.00 95.62 186 SER A N 1
ATOM 1400 C CA . SER A 1 186 ? -15.848 10.039 3.252 1.00 95.62 186 SER A CA 1
ATOM 1401 C C . SER A 1 186 ? -16.157 8.730 3.981 1.00 95.62 186 SER A C 1
ATOM 1403 O O . SER A 1 186 ? -16.820 8.766 5.018 1.00 95.62 186 SER A O 1
ATOM 1405 N N . ALA A 1 187 ? -15.633 7.604 3.493 1.00 95.31 187 ALA A N 1
ATOM 1406 C CA . ALA A 1 187 ? -15.883 6.287 4.070 1.00 95.31 187 ALA A CA 1
ATOM 1407 C C . ALA A 1 187 ? -15.312 6.152 5.492 1.00 95.31 187 ALA A C 1
ATOM 1409 O O . ALA A 1 187 ? -15.993 5.680 6.402 1.00 95.31 187 ALA A O 1
ATOM 1410 N N . VAL A 1 188 ? -14.089 6.647 5.723 1.00 94.31 188 VAL A N 1
ATOM 1411 C CA . VAL A 1 188 ? -13.469 6.637 7.057 1.00 94.31 188 VAL A CA 1
ATOM 1412 C C . VAL A 1 188 ? -14.246 7.519 8.031 1.00 94.31 188 VAL A C 1
ATOM 1414 O O . VAL A 1 188 ? -14.477 7.117 9.171 1.00 94.31 188 VAL A O 1
ATOM 1417 N N . ARG A 1 189 ? -14.682 8.710 7.604 1.00 92.44 189 ARG A N 1
ATOM 1418 C CA . ARG A 1 189 ? -15.489 9.594 8.457 1.00 92.44 189 ARG A CA 1
ATOM 1419 C C . ARG A 1 189 ? -16.815 8.956 8.851 1.00 92.44 189 ARG A C 1
ATOM 1421 O O . ARG A 1 189 ? -17.222 9.106 9.995 1.00 92.44 189 ARG A O 1
ATOM 1428 N N . GLU A 1 190 ? -17.464 8.238 7.941 1.00 89.94 190 GLU A N 1
ATOM 1429 C CA . GLU A 1 190 ? -18.706 7.519 8.231 1.00 89.94 190 GLU A CA 1
ATOM 1430 C C . GLU A 1 190 ? -18.480 6.360 9.214 1.00 89.94 190 GLU A C 1
ATOM 1432 O O . GLU A 1 190 ? -19.182 6.256 10.220 1.00 89.94 190 GLU A O 1
ATOM 1437 N N . ALA A 1 191 ? -17.451 5.541 8.982 1.00 86.56 191 ALA A N 1
ATOM 1438 C CA . ALA A 1 191 ? -17.152 4.373 9.810 1.00 86.56 191 ALA A CA 1
ATOM 1439 C C . ALA A 1 191 ? -16.698 4.728 11.238 1.00 86.56 191 ALA A C 1
ATOM 1441 O O . ALA A 1 191 ? -16.949 3.978 12.184 1.00 86.56 191 ALA A O 1
ATOM 1442 N N . VAL A 1 192 ? -16.029 5.874 11.402 1.00 80.94 192 VAL A N 1
ATOM 1443 C CA . VAL A 1 192 ? -15.422 6.307 12.673 1.00 80.94 192 VAL A CA 1
ATOM 1444 C C . VAL A 1 192 ? -16.279 7.361 13.405 1.00 80.94 192 VAL A C 1
ATOM 1446 O O . VAL A 1 192 ? -15.980 7.713 14.546 1.00 80.94 192 VAL A O 1
ATOM 1449 N N . ALA A 1 193 ? -17.395 7.820 12.818 1.00 62.59 193 ALA A N 1
ATOM 1450 C CA . ALA A 1 193 ? -18.273 8.859 13.382 1.00 62.59 193 ALA A CA 1
ATOM 1451 C C . ALA A 1 193 ? -18.873 8.532 14.765 1.00 62.59 193 ALA A C 1
ATOM 1453 O O . ALA A 1 193 ? -19.271 9.446 15.489 1.00 62.59 193 ALA A O 1
ATOM 1454 N N . ILE A 1 194 ? -18.948 7.254 15.152 1.00 52.16 194 ILE A N 1
ATOM 1455 C CA . ILE A 1 194 ? -19.417 6.826 16.475 1.00 52.16 194 ILE A CA 1
ATOM 1456 C C . ILE A 1 194 ? -18.227 6.195 17.208 1.00 52.16 194 ILE A C 1
ATOM 1458 O O . ILE A 1 194 ? -17.658 5.235 16.684 1.00 52.16 194 ILE A O 1
ATOM 1462 N N . PRO A 1 195 ? -17.843 6.668 18.413 1.00 53.31 195 PRO A N 1
ATOM 1463 C CA . PRO A 1 195 ? -16.690 6.156 19.147 1.00 53.31 195 PRO A CA 1
ATOM 1464 C C . PRO A 1 195 ? -16.976 4.757 19.713 1.00 53.31 195 PRO A C 1
ATOM 1466 O O . PRO A 1 195 ? -17.140 4.556 20.910 1.00 53.31 195 PRO A O 1
ATOM 1469 N N . ALA A 1 196 ? -17.007 3.755 18.841 1.00 45.34 196 ALA A N 1
ATOM 1470 C CA . ALA A 1 196 ? -16.984 2.343 19.200 1.00 45.34 196 ALA A CA 1
ATOM 1471 C C . ALA A 1 196 ? -15.543 1.840 19.438 1.00 45.34 196 ALA A C 1
ATOM 1473 O O . ALA A 1 196 ? -15.340 0.663 19.724 1.00 45.34 196 ALA A O 1
ATOM 1474 N N . ALA A 1 197 ? -14.539 2.719 19.312 1.00 51.44 197 ALA A N 1
ATOM 1475 C CA . ALA A 1 197 ? -13.112 2.393 19.362 1.00 51.44 197 ALA A CA 1
ATOM 1476 C C . ALA A 1 197 ? -12.435 2.671 20.721 1.00 51.44 197 ALA A C 1
ATOM 1478 O O . ALA A 1 197 ? -11.216 2.789 20.769 1.00 51.44 197 ALA A O 1
ATOM 1479 N N . GLY A 1 198 ? -13.189 2.793 21.825 1.00 48.28 198 GLY A N 1
ATOM 1480 C CA . GLY A 1 198 ? -12.588 3.000 23.154 1.00 48.28 198 GLY A CA 1
ATOM 1481 C C . GLY A 1 198 ? -11.705 4.252 23.220 1.00 48.28 198 GLY A C 1
ATOM 1482 O O . GLY A 1 198 ? -10.602 4.201 23.758 1.00 48.28 198 GLY A O 1
ATOM 1483 N N . VAL A 1 199 ? -12.183 5.343 22.612 1.00 50.31 199 VAL A N 1
ATOM 1484 C CA . VAL A 1 199 ? -11.449 6.596 22.402 1.00 50.31 199 VAL A CA 1
ATOM 1485 C C . VAL A 1 199 ? -10.938 7.144 23.733 1.00 50.31 199 VAL A C 1
ATOM 1487 O O . VAL A 1 199 ? -11.707 7.607 24.575 1.00 50.31 199 VAL A O 1
ATOM 1490 N N . VAL A 1 200 ? -9.619 7.115 23.912 1.00 47.84 200 VAL A N 1
ATOM 1491 C CA . VAL A 1 200 ? -8.947 7.968 24.888 1.00 47.84 200 VAL A CA 1
ATOM 1492 C C . VAL A 1 200 ? -8.846 9.327 24.221 1.00 47.84 200 VAL A C 1
ATOM 1494 O O . VAL A 1 200 ? -8.096 9.467 23.266 1.00 47.84 200 VAL A O 1
ATOM 1497 N N . HIS A 1 201 ? -9.601 10.324 24.681 1.00 46.38 201 HIS A N 1
ATOM 1498 C CA . HIS A 1 201 ? -9.385 11.696 24.231 1.00 46.38 201 HIS A CA 1
ATOM 1499 C C . HIS A 1 201 ? -7.948 12.097 24.563 1.00 46.38 201 HIS A C 1
ATOM 1501 O O . HIS A 1 201 ? -7.617 12.376 25.717 1.00 46.38 201 HIS A O 1
ATOM 1507 N N . THR A 1 202 ? -7.082 12.101 23.559 1.00 51.81 202 THR A N 1
ATOM 1508 C CA . THR A 1 202 ? -5.759 12.697 23.683 1.00 51.81 202 THR A CA 1
ATOM 1509 C C . THR A 1 202 ? -5.864 14.149 23.219 1.00 51.81 202 THR A C 1
ATOM 1511 O O . THR A 1 202 ? -6.436 14.431 22.172 1.00 51.81 202 THR A O 1
ATOM 1514 N N . ASN A 1 203 ? -5.312 15.100 23.978 1.00 52.84 203 ASN A N 1
ATOM 1515 C CA . ASN A 1 203 ? -5.123 16.485 23.511 1.00 52.84 203 ASN A CA 1
ATOM 1516 C C . ASN A 1 203 ? -3.962 16.565 22.494 1.00 52.84 203 ASN A C 1
ATOM 1518 O O . ASN A 1 203 ? -3.178 17.513 22.514 1.00 52.84 203 ASN A O 1
ATOM 1522 N N . ALA A 1 204 ? -3.776 15.527 21.677 1.00 59.75 204 ALA A N 1
ATOM 1523 C CA . ALA A 1 204 ? -2.682 15.446 20.731 1.00 59.75 204 ALA A CA 1
ATOM 1524 C C . ALA A 1 204 ? -2.988 16.372 19.549 1.00 59.75 204 ALA A C 1
ATOM 1526 O O . ALA A 1 204 ? -3.921 16.126 18.788 1.00 59.75 204 ALA A O 1
ATOM 1527 N N . ASP A 1 205 ? -2.196 17.431 19.385 1.00 61.09 205 ASP A N 1
ATOM 1528 C CA . ASP A 1 205 ? -2.140 18.161 18.120 1.00 61.09 205 ASP A CA 1
ATOM 1529 C C . ASP A 1 205 ? -1.004 17.538 17.302 1.00 61.09 205 ASP A C 1
ATOM 1531 O O . ASP A 1 205 ? 0.166 17.718 17.653 1.00 61.09 205 ASP A O 1
ATOM 1535 N N . PRO A 1 206 ? -1.307 16.706 16.294 1.00 65.50 206 PRO A N 1
ATOM 1536 C CA . PRO A 1 206 ? -0.261 16.039 15.546 1.00 65.50 206 PRO A CA 1
ATOM 1537 C C . PRO A 1 206 ? 0.523 17.088 14.748 1.00 65.50 206 PRO A C 1
ATOM 1539 O O . PRO A 1 206 ? -0.077 17.925 14.074 1.00 65.50 206 PRO A O 1
ATOM 1542 N N . GLU A 1 207 ? 1.858 17.032 14.811 1.00 69.56 207 GLU A N 1
ATOM 1543 C CA . GLU A 1 207 ? 2.729 17.987 14.111 1.00 69.56 207 GLU A CA 1
ATOM 1544 C C . GLU A 1 207 ? 2.339 18.102 12.632 1.00 69.56 207 GLU A C 1
ATOM 1546 O O . GLU A 1 207 ? 1.995 17.097 11.988 1.00 69.56 207 GLU A O 1
ATOM 1551 N N . ASP A 1 208 ? 2.356 19.327 12.098 1.00 71.00 208 ASP A N 1
ATOM 1552 C CA . ASP A 1 208 ? 2.085 19.539 10.682 1.00 71.00 208 ASP A CA 1
ATOM 1553 C C . ASP A 1 208 ? 3.253 18.984 9.868 1.00 71.00 208 ASP A C 1
ATOM 1555 O O . ASP A 1 208 ? 4.386 19.447 9.972 1.00 71.00 208 ASP A O 1
ATOM 1559 N N . VAL A 1 209 ? 2.972 17.955 9.072 1.00 72.75 209 VAL A N 1
ATOM 1560 C CA . VAL A 1 209 ? 3.981 17.317 8.229 1.00 72.75 209 VAL A CA 1
ATOM 1561 C C . VAL A 1 209 ? 4.038 18.063 6.909 1.00 72.75 209 VAL A C 1
ATOM 1563 O O . VAL A 1 209 ? 3.064 18.058 6.146 1.00 72.75 209 VAL A O 1
ATOM 1566 N N . ASP A 1 210 ? 5.175 18.689 6.622 1.00 75.00 210 ASP A N 1
ATOM 1567 C CA . ASP A 1 210 ? 5.453 19.217 5.293 1.00 75.00 210 ASP A CA 1
ATOM 1568 C C . ASP A 1 210 ? 5.741 18.062 4.324 1.00 75.00 210 ASP A C 1
ATOM 1570 O O . ASP A 1 210 ? 6.880 17.650 4.105 1.00 75.00 210 ASP A O 1
ATOM 1574 N N . ILE A 1 211 ? 4.669 17.536 3.733 1.00 73.19 211 ILE A N 1
ATOM 1575 C CA . ILE A 1 211 ? 4.735 16.465 2.738 1.00 73.19 211 ILE A CA 1
ATOM 1576 C C . ILE A 1 211 ? 5.454 16.900 1.453 1.00 73.19 211 ILE A C 1
ATOM 1578 O O . ILE A 1 211 ? 5.674 16.072 0.568 1.00 73.19 211 ILE A O 1
ATOM 1582 N N . ASP A 1 212 ? 5.773 18.196 1.281 1.00 70.06 212 ASP A N 1
ATOM 1583 C CA . ASP A 1 212 ? 6.575 18.675 0.154 1.00 70.06 212 ASP A CA 1
ATOM 1584 C C . ASP A 1 212 ? 8.059 18.402 0.319 1.00 70.06 212 ASP A C 1
ATOM 1586 O O . ASP A 1 212 ? 8.718 18.109 -0.683 1.00 70.06 212 ASP A O 1
ATOM 1590 N N . SER A 1 213 ? 8.560 18.465 1.546 1.00 66.62 213 SER A N 1
ATOM 1591 C CA . SER A 1 213 ? 9.968 18.240 1.866 1.00 66.62 213 SER A CA 1
ATOM 1592 C C . SER A 1 213 ? 10.232 16.882 2.517 1.00 66.62 213 SER A C 1
ATOM 1594 O O . SER A 1 213 ? 11.372 16.421 2.500 1.00 66.62 213 SER A O 1
ATOM 1596 N N . THR A 1 214 ? 9.201 16.226 3.060 1.00 69.00 214 THR A N 1
ATOM 1597 C CA . THR A 1 214 ? 9.340 15.019 3.884 1.00 69.00 214 THR A CA 1
ATOM 1598 C C . THR A 1 214 ? 8.403 13.902 3.424 1.00 69.00 214 THR A C 1
ATOM 1600 O O . THR A 1 214 ? 7.218 14.130 3.186 1.00 69.00 214 THR A O 1
ATOM 1603 N N . ILE A 1 215 ? 8.913 12.668 3.344 1.00 74.25 215 ILE A N 1
ATOM 1604 C CA . ILE A 1 215 ? 8.076 11.478 3.128 1.00 74.25 215 ILE A CA 1
ATOM 1605 C C . ILE A 1 215 ? 7.285 11.213 4.410 1.00 74.25 215 ILE A C 1
ATOM 1607 O O . ILE A 1 215 ? 7.867 11.025 5.479 1.00 74.25 215 ILE A O 1
ATOM 1611 N N . LEU A 1 216 ? 5.955 11.172 4.308 1.00 79.69 216 LEU A N 1
ATOM 1612 C CA . LEU A 1 216 ? 5.096 10.781 5.421 1.00 79.69 216 LEU A CA 1
ATOM 1613 C C . LEU A 1 216 ? 5.196 9.264 5.623 1.00 79.69 216 LEU A C 1
ATOM 1615 O O . LEU A 1 216 ? 4.425 8.512 5.040 1.00 79.69 216 LEU A O 1
ATOM 1619 N N . TRP A 1 217 ? 6.150 8.816 6.434 1.00 77.00 217 TRP A N 1
ATOM 1620 C CA . TRP A 1 217 ? 6.276 7.416 6.841 1.00 77.00 217 TRP A CA 1
ATOM 1621 C C . TRP A 1 217 ? 6.310 7.325 8.358 1.00 77.00 217 TRP A C 1
ATOM 1623 O O . TRP A 1 217 ? 7.287 7.675 9.016 1.00 77.00 217 TRP A O 1
ATOM 1633 N N . GLU A 1 218 ? 5.193 6.898 8.921 1.00 75.38 218 GLU A N 1
ATOM 1634 C CA . GLU A 1 218 ? 4.887 7.045 10.328 1.00 75.38 218 GLU A CA 1
ATOM 1635 C C . GLU A 1 218 ? 4.327 5.727 10.860 1.00 75.38 218 GLU A C 1
ATOM 1637 O O . GLU A 1 218 ? 3.153 5.414 10.678 1.00 75.38 218 GLU A O 1
ATOM 1642 N N . THR A 1 219 ? 5.152 4.946 11.552 1.00 70.19 219 THR A N 1
ATOM 1643 C CA . THR A 1 219 ? 4.768 3.605 12.004 1.00 70.19 219 THR A CA 1
ATOM 1644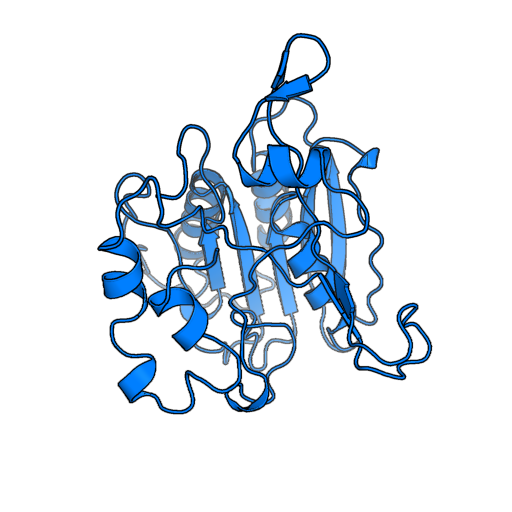 C C . THR A 1 219 ? 4.413 3.637 13.488 1.00 70.19 219 THR A C 1
ATOM 1646 O O . THR A 1 219 ? 5.098 4.248 14.311 1.00 70.19 219 THR A O 1
ATOM 1649 N N . GLY A 1 220 ? 3.263 3.062 13.840 1.00 61.03 220 GLY A N 1
ATOM 1650 C CA . GLY A 1 220 ? 2.854 2.919 15.235 1.00 61.03 220 GLY A CA 1
ATOM 1651 C C . GLY A 1 220 ? 3.751 1.906 15.946 1.00 61.03 220 GLY A C 1
ATOM 1652 O O . GLY A 1 220 ? 3.997 0.814 15.432 1.00 61.03 220 GLY A O 1
ATOM 1653 N N . GLY A 1 221 ? 4.236 2.243 17.140 1.00 55.94 221 GLY A N 1
ATOM 1654 C CA . GLY A 1 221 ? 4.966 1.299 17.981 1.00 55.94 221 GLY A CA 1
ATOM 1655 C C . GLY A 1 221 ? 3.996 0.349 18.675 1.00 55.94 221 GLY A C 1
ATOM 1656 O O . GLY A 1 221 ? 3.663 0.620 19.819 1.00 55.94 221 GLY A O 1
ATOM 1657 N N . GLY A 1 222 ? 3.530 -0.693 17.971 1.00 59.38 222 GLY A N 1
ATOM 1658 C CA . GLY A 1 222 ? 2.732 -1.819 18.486 1.00 59.38 222 GLY A CA 1
ATOM 1659 C C . GLY A 1 222 ? 1.573 -1.438 19.418 1.00 59.38 222 GLY A C 1
ATOM 1660 O O . GLY A 1 222 ? 1.774 -1.159 20.597 1.00 59.38 222 GLY A O 1
ATOM 1661 N N . SER A 1 223 ? 0.332 -1.480 18.928 1.00 59.34 223 SER A N 1
ATOM 1662 C CA . SER A 1 223 ? -0.829 -1.117 19.754 1.00 59.34 223 SER A CA 1
ATOM 1663 C C . SER A 1 223 ? -1.027 -2.087 20.932 1.00 59.34 223 SER A C 1
ATOM 1665 O O . SER A 1 223 ? -1.216 -3.291 20.747 1.00 59.34 223 SER A O 1
ATOM 1667 N N . ALA A 1 224 ? -1.033 -1.551 22.157 1.00 63.34 224 ALA A N 1
ATOM 1668 C CA . ALA A 1 224 ? -1.584 -2.224 23.340 1.00 63.34 224 ALA A CA 1
ATOM 1669 C C . ALA A 1 224 ? -3.106 -2.004 23.481 1.00 63.34 224 ALA A C 1
ATOM 1671 O O . ALA A 1 224 ? -3.731 -2.575 24.374 1.00 63.34 224 ALA A O 1
ATOM 1672 N N . GLY A 1 225 ? -3.696 -1.160 22.627 1.00 71.12 225 GLY A N 1
ATOM 1673 C CA . GLY A 1 225 ? -5.128 -0.881 22.609 1.00 71.12 225 GLY A CA 1
ATOM 1674 C C . GLY A 1 225 ? -5.913 -1.898 21.770 1.00 71.12 225 GLY A C 1
ATOM 1675 O O . GLY A 1 225 ? -5.339 -2.584 20.926 1.00 71.12 225 GLY A O 1
ATOM 1676 N N . PRO A 1 226 ? -7.246 -1.974 21.940 1.00 84.12 226 PRO A N 1
ATOM 1677 C CA . PRO A 1 226 ? -8.093 -2.921 21.205 1.00 84.12 226 PRO A CA 1
ATOM 1678 C C . PRO A 1 226 ? -8.224 -2.592 19.707 1.00 84.12 226 PRO A C 1
ATOM 1680 O O . PRO A 1 226 ? -8.762 -3.397 18.949 1.00 84.12 226 PRO A O 1
ATOM 1683 N N . PHE A 1 227 ? -7.747 -1.415 19.292 1.00 87.50 227 PHE A N 1
ATOM 1684 C CA . PHE A 1 227 ? -7.862 -0.873 17.943 1.00 87.50 227 PHE A CA 1
ATOM 1685 C C . PHE A 1 227 ? -6.488 -0.608 17.314 1.00 87.50 227 PHE A C 1
ATOM 1687 O O . PHE A 1 227 ? -5.560 -0.173 18.011 1.00 87.50 227 PHE A O 1
ATOM 1694 N N . TYR A 1 228 ? -6.392 -0.827 16.001 1.00 90.19 228 TYR A N 1
ATOM 1695 C CA . TYR A 1 228 ? -5.249 -0.451 15.171 1.00 90.19 228 TYR A CA 1
ATOM 1696 C C . TYR A 1 228 ? -5.698 0.022 13.783 1.00 90.19 228 TYR A C 1
ATOM 1698 O O . TYR A 1 228 ? -6.562 -0.601 13.172 1.00 90.19 228 TYR A O 1
ATOM 1706 N N . ALA A 1 229 ? -5.097 1.086 13.257 1.00 92.06 229 ALA A N 1
ATOM 1707 C CA . ALA A 1 229 ? -5.335 1.549 11.894 1.00 92.06 229 ALA A CA 1
ATOM 1708 C C . ALA A 1 229 ? -4.055 1.502 11.052 1.00 92.06 229 ALA A C 1
ATOM 1710 O O . ALA A 1 229 ? -2.969 1.843 11.520 1.00 92.06 229 ALA A O 1
ATOM 1711 N N . TRP A 1 230 ? -4.195 1.103 9.794 1.00 94.81 230 TRP A N 1
ATOM 1712 C CA . TRP A 1 230 ? -3.128 1.063 8.804 1.00 94.81 230 TRP A CA 1
ATOM 1713 C C . TRP A 1 230 ? -3.604 1.792 7.554 1.00 94.81 230 TRP A C 1
ATOM 1715 O O . TRP A 1 230 ? -4.629 1.431 6.974 1.00 94.81 230 TRP A O 1
ATOM 1725 N N . ILE A 1 231 ? -2.904 2.864 7.192 1.00 96.00 231 ILE A N 1
ATOM 1726 C CA . ILE A 1 231 ? -3.337 3.803 6.159 1.00 96.00 231 ILE A CA 1
ATOM 1727 C C . ILE A 1 231 ? -2.168 4.069 5.220 1.00 96.00 231 ILE A C 1
ATOM 1729 O O . ILE A 1 231 ? -1.150 4.615 5.655 1.00 96.00 231 ILE A O 1
ATOM 1733 N N . ALA A 1 232 ? -2.323 3.717 3.944 1.00 96.12 232 ALA A N 1
ATOM 1734 C CA . ALA A 1 232 ? -1.302 3.946 2.928 1.00 96.12 232 ALA A CA 1
ATOM 1735 C C . ALA A 1 232 ? -1.879 4.377 1.574 1.00 96.12 232 ALA A C 1
ATOM 1737 O O . ALA A 1 232 ? -2.960 3.944 1.202 1.00 96.12 232 ALA A O 1
ATOM 1738 N N . GLY A 1 233 ? -1.157 5.214 0.830 1.00 96.06 233 GLY A N 1
ATOM 1739 C CA . GLY A 1 233 ? -1.575 5.685 -0.499 1.00 96.06 233 GLY A CA 1
ATOM 1740 C C . GLY A 1 233 ? -1.026 7.074 -0.818 1.00 96.06 233 GLY A C 1
ATOM 1741 O O . GLY A 1 233 ? 0.071 7.419 -0.374 1.00 96.06 233 GLY A O 1
ATOM 1742 N N . GLU A 1 234 ? -1.786 7.885 -1.553 1.00 96.00 234 GLU A N 1
ATOM 1743 C CA . GLU A 1 234 ? -1.416 9.267 -1.883 1.00 96.00 234 GLU A CA 1
ATOM 1744 C C . GLU A 1 234 ? -1.191 10.126 -0.618 1.00 96.00 234 GLU A C 1
ATOM 1746 O O . GLU A 1 234 ? -2.024 10.199 0.291 1.00 96.00 234 GLU A O 1
ATOM 1751 N N . ALA A 1 235 ? -0.036 10.791 -0.544 1.00 94.75 235 ALA A N 1
ATOM 1752 C CA 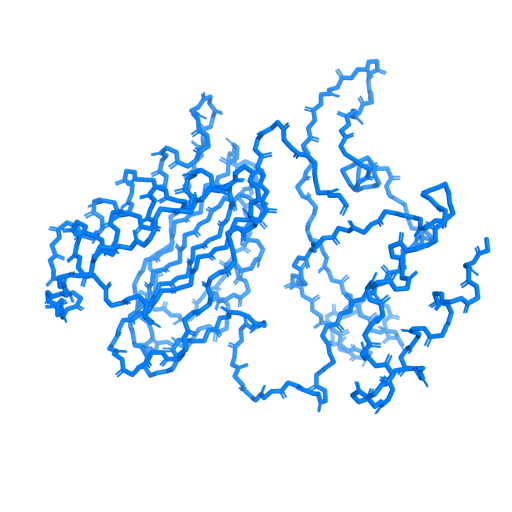. ALA A 1 235 ? 0.452 11.455 0.665 1.00 94.75 235 ALA A CA 1
ATOM 1753 C C . ALA A 1 235 ? -0.480 12.551 1.220 1.00 94.75 235 ALA A C 1
ATOM 1755 O O . ALA A 1 235 ? -0.566 12.724 2.441 1.00 94.75 235 ALA A O 1
ATOM 1756 N N . SER A 1 236 ? -1.181 13.296 0.365 1.00 94.06 236 SER A N 1
ATOM 1757 C CA . SER A 1 236 ? -2.109 14.361 0.769 1.00 94.06 236 SER A CA 1
ATOM 1758 C C . SER A 1 236 ? -3.393 13.788 1.380 1.00 94.06 236 SER A C 1
ATOM 1760 O O . SER A 1 236 ? -3.871 14.286 2.410 1.00 94.06 236 SER A O 1
ATOM 1762 N N . ALA A 1 237 ? -3.916 12.701 0.810 1.00 95.50 237 ALA A N 1
ATOM 1763 C CA . ALA A 1 237 ? -5.024 11.933 1.366 1.00 95.50 237 ALA A CA 1
ATOM 1764 C C . ALA A 1 237 ? -4.654 11.329 2.730 1.00 95.50 237 ALA A C 1
ATOM 1766 O O . ALA A 1 237 ? -5.377 11.521 3.714 1.00 95.50 237 ALA A O 1
ATOM 1767 N N . VAL A 1 238 ? -3.480 10.694 2.835 1.00 95.75 238 VAL A N 1
ATOM 1768 C CA . VAL A 1 238 ? -2.968 10.136 4.099 1.00 95.75 238 VAL A CA 1
ATOM 1769 C C . VAL A 1 238 ? -2.793 11.236 5.155 1.00 95.75 238 VAL A C 1
ATOM 1771 O O . VAL A 1 238 ? -3.227 11.066 6.297 1.00 95.75 238 VAL A O 1
ATOM 1774 N N . LYS A 1 239 ? -2.238 12.404 4.793 1.00 93.81 239 LYS A N 1
ATOM 1775 C CA . LYS A 1 239 ? -2.112 13.567 5.697 1.00 93.81 239 LYS A CA 1
ATOM 1776 C C . LYS A 1 239 ? -3.475 14.046 6.212 1.00 93.81 239 LYS A C 1
ATOM 1778 O O . LYS A 1 239 ? -3.601 14.405 7.387 1.00 93.81 239 LYS A O 1
ATOM 1783 N N . THR A 1 240 ? -4.494 14.043 5.356 1.00 94.25 240 THR A N 1
ATOM 1784 C CA . THR A 1 240 ? -5.862 14.452 5.710 1.00 94.25 240 THR A CA 1
ATOM 1785 C C . THR A 1 240 ? -6.498 13.471 6.693 1.00 94.25 240 THR A C 1
ATOM 1787 O O . THR A 1 240 ? -6.991 13.885 7.745 1.00 94.25 240 THR A O 1
ATOM 1790 N N . LEU A 1 241 ? -6.412 12.168 6.408 1.00 93.88 241 LEU A N 1
ATOM 1791 C CA . LEU A 1 241 ? -6.894 11.111 7.299 1.00 93.88 241 LEU A CA 1
ATOM 1792 C C . LEU A 1 241 ? -6.161 11.118 8.646 1.00 93.88 241 LEU A C 1
ATOM 1794 O O . LEU A 1 241 ? -6.795 10.959 9.688 1.00 93.88 241 LEU A O 1
ATOM 1798 N N . ARG A 1 242 ? -4.848 11.383 8.649 1.00 91.62 242 ARG A N 1
ATOM 1799 C CA . ARG A 1 242 ? -4.052 11.539 9.874 1.00 91.62 242 ARG A CA 1
ATOM 1800 C C . ARG A 1 242 ? -4.580 12.639 10.772 1.00 91.62 242 ARG A C 1
ATOM 1802 O O . ARG A 1 242 ? -4.762 12.418 11.968 1.00 91.62 242 ARG A O 1
ATOM 1809 N N . ARG A 1 243 ? -4.835 13.816 10.198 1.00 90.81 243 ARG A N 1
ATOM 1810 C CA . ARG A 1 243 ? -5.411 14.938 10.939 1.00 90.81 243 ARG A CA 1
ATOM 1811 C C . ARG A 1 243 ? -6.761 14.546 11.527 1.00 90.81 243 ARG A C 1
ATOM 1813 O O . ARG A 1 243 ? -6.950 14.717 12.722 1.00 90.81 243 ARG A O 1
ATOM 1820 N N . TYR A 1 244 ? -7.647 13.960 10.727 1.00 90.75 244 TYR A N 1
ATOM 1821 C CA . TYR A 1 244 ? -8.965 13.551 11.202 1.00 90.75 244 TYR A CA 1
ATOM 1822 C C . TYR A 1 244 ? -8.892 12.538 12.357 1.00 90.75 244 TYR A C 1
ATOM 1824 O O . TYR A 1 244 ? -9.446 12.777 13.427 1.00 90.75 244 TYR A O 1
ATOM 1832 N N . LEU A 1 245 ? -8.170 11.429 12.187 1.00 88.50 245 LEU A N 1
ATOM 1833 C CA . LEU A 1 245 ? -8.156 10.345 13.174 1.00 88.50 245 LEU A CA 1
ATOM 1834 C C . LEU A 1 245 ? -7.472 10.734 14.488 1.00 88.50 245 LEU A C 1
ATOM 1836 O O . LEU A 1 245 ? -7.943 10.355 15.559 1.00 88.50 245 LEU A O 1
ATOM 1840 N N . VAL A 1 246 ? -6.373 11.487 14.427 1.00 87.12 246 VAL A N 1
ATOM 1841 C CA . VAL A 1 246 ? -5.615 11.844 15.635 1.00 87.12 246 VAL A CA 1
ATOM 1842 C C . VAL A 1 246 ? -6.192 13.090 16.301 1.00 87.12 246 VAL A C 1
ATOM 1844 O O . VAL A 1 246 ? -6.396 13.084 17.508 1.00 87.12 246 VAL A O 1
ATOM 1847 N N . LYS A 1 247 ? -6.488 14.144 15.531 1.00 85.19 247 LYS A N 1
ATOM 1848 C CA . LYS A 1 247 ? -6.925 15.436 16.079 1.00 85.19 247 LYS A CA 1
ATOM 1849 C C . LYS A 1 247 ? -8.428 15.491 16.333 1.00 85.19 247 LYS A C 1
ATOM 1851 O O . LYS A 1 247 ? -8.843 15.904 17.410 1.00 85.19 247 LYS A O 1
ATOM 1856 N N . ASP A 1 248 ? -9.235 15.103 15.347 1.00 85.56 248 ASP A N 1
ATOM 1857 C CA . ASP A 1 248 ? -10.689 15.296 15.420 1.00 85.56 248 ASP A CA 1
ATOM 1858 C C . ASP A 1 248 ? -11.364 14.147 16.184 1.00 85.56 248 ASP A C 1
ATOM 1860 O O . ASP A 1 248 ? -12.288 14.375 16.962 1.00 85.56 248 ASP A O 1
ATOM 1864 N N . VAL A 1 249 ? -10.895 12.910 15.981 1.00 84.81 249 VAL A N 1
ATOM 1865 C CA . VAL A 1 249 ? -11.418 11.715 16.669 1.00 84.81 249 VAL A CA 1
ATOM 1866 C C . VAL A 1 249 ? -10.678 11.449 17.985 1.00 84.81 249 VAL A C 1
ATOM 1868 O O . VAL A 1 249 ? -11.289 10.964 18.936 1.00 84.81 249 VAL A O 1
ATOM 1871 N N . GLY A 1 250 ? -9.387 11.785 18.079 1.00 81.69 250 GLY A N 1
ATOM 1872 C CA . GLY A 1 250 ? -8.590 11.615 19.299 1.00 81.69 250 GLY A CA 1
ATOM 1873 C C . GLY A 1 250 ? -7.881 10.265 19.437 1.00 81.69 250 GLY A C 1
ATOM 1874 O O . GLY A 1 250 ? -7.439 9.947 20.537 1.00 81.69 250 GLY A O 1
ATOM 1875 N N . ILE A 1 251 ? -7.771 9.462 18.372 1.00 82.94 251 ILE A N 1
ATOM 1876 C CA . ILE A 1 251 ? -7.089 8.155 18.414 1.00 82.94 251 ILE A CA 1
ATOM 1877 C C . ILE A 1 251 ? -5.612 8.353 18.773 1.00 82.94 251 ILE A C 1
ATOM 1879 O O . ILE A 1 251 ? -4.933 9.190 18.172 1.00 82.94 251 ILE A O 1
ATOM 1883 N N . ASP A 1 252 ? -5.096 7.561 19.723 1.00 83.06 252 ASP A N 1
ATOM 1884 C CA . ASP A 1 252 ? -3.675 7.605 20.075 1.00 83.06 252 ASP A CA 1
ATOM 1885 C C . ASP A 1 252 ? -2.844 7.280 18.831 1.00 83.06 252 ASP A C 1
ATOM 1887 O O . ASP A 1 252 ? -3.008 6.246 18.177 1.00 83.06 252 ASP A O 1
ATOM 1891 N N . ARG A 1 253 ? -1.912 8.176 18.513 1.00 82.06 253 ARG A N 1
ATOM 1892 C CA . ARG A 1 253 ? -1.028 8.080 17.357 1.00 82.06 253 ARG A CA 1
ATOM 1893 C C . ARG A 1 253 ? -0.256 6.754 17.293 1.00 82.06 253 ARG A C 1
ATOM 1895 O O . ARG A 1 253 ? 0.062 6.305 16.194 1.00 82.06 253 ARG A O 1
ATOM 1902 N N . LYS A 1 254 ? 0.015 6.094 18.425 1.00 82.81 254 LYS A N 1
ATOM 1903 C CA . LYS A 1 254 ? 0.667 4.769 18.473 1.00 82.81 254 LYS A CA 1
ATOM 1904 C C . LYS A 1 254 ? -0.200 3.640 17.915 1.00 82.81 254 LYS A C 1
ATOM 1906 O O . LYS A 1 254 ? 0.331 2.594 17.551 1.00 82.81 254 LYS A O 1
ATOM 1911 N N . GLN A 1 255 ? -1.511 3.851 17.835 1.00 84.44 255 GLN A N 1
ATOM 1912 C CA . GLN A 1 255 ? -2.473 2.897 17.291 1.00 84.44 255 GLN A CA 1
ATOM 1913 C C . GLN A 1 255 ? -2.643 3.028 15.776 1.00 84.44 255 GLN A C 1
ATOM 1915 O O . GLN A 1 255 ? -3.443 2.293 15.208 1.00 84.44 255 GLN A O 1
ATOM 1920 N N . VAL A 1 256 ? -1.936 3.951 15.114 1.00 86.94 256 VAL A N 1
ATOM 1921 C CA . VAL A 1 256 ? -2.097 4.186 13.677 1.00 86.94 256 VAL A CA 1
ATOM 1922 C C . VAL A 1 256 ? -0.752 4.196 12.960 1.00 86.94 256 VAL A C 1
ATOM 1924 O O . VAL A 1 256 ? 0.194 4.837 13.421 1.00 86.94 256 VAL A O 1
ATOM 1927 N N . ALA A 1 257 ? -0.684 3.516 11.818 1.00 90.56 257 ALA A N 1
ATOM 1928 C CA . ALA A 1 257 ? 0.391 3.637 10.842 1.00 90.56 257 ALA A CA 1
ATOM 1929 C C . ALA A 1 257 ? -0.080 4.459 9.629 1.00 90.56 257 ALA A C 1
ATOM 1931 O O . ALA A 1 257 ? -1.124 4.157 9.051 1.00 90.56 257 ALA A O 1
ATOM 1932 N N . PHE A 1 258 ? 0.695 5.478 9.248 1.00 91.56 258 PHE A N 1
ATOM 1933 C CA . PHE A 1 258 ? 0.442 6.357 8.103 1.00 91.56 258 PHE A CA 1
ATOM 1934 C C . PHE A 1 258 ? 1.621 6.298 7.129 1.00 91.56 258 PHE A C 1
ATOM 1936 O O . PHE A 1 258 ? 2.753 6.583 7.518 1.00 91.56 258 PHE A O 1
ATOM 1943 N N . MET A 1 259 ? 1.366 5.955 5.867 1.00 93.31 259 MET A N 1
ATOM 1944 C CA . MET A 1 259 ? 2.397 5.822 4.833 1.00 93.31 259 MET A CA 1
ATOM 1945 C C . MET A 1 259 ? 1.964 6.497 3.523 1.00 93.31 259 MET A C 1
ATOM 1947 O O . MET A 1 259 ? 1.095 6.009 2.811 1.00 93.31 259 MET A O 1
ATOM 1951 N N . GLY A 1 260 ? 2.586 7.618 3.172 1.00 93.38 260 GLY A N 1
ATOM 1952 C CA . GLY A 1 260 ? 2.460 8.223 1.847 1.00 93.38 260 GLY A CA 1
ATOM 1953 C C . GLY A 1 260 ? 3.310 7.453 0.840 1.00 93.38 260 GLY A C 1
ATOM 1954 O O . GLY A 1 260 ? 4.512 7.690 0.768 1.00 93.38 260 GLY A O 1
ATOM 1955 N N . TYR A 1 261 ? 2.702 6.527 0.098 1.00 92.75 261 TYR A N 1
ATOM 1956 C CA . TYR A 1 261 ? 3.381 5.684 -0.898 1.00 92.75 261 TYR A CA 1
ATOM 1957 C C . TYR A 1 261 ? 3.784 6.471 -2.139 1.00 92.75 261 TYR A C 1
ATOM 1959 O O . TYR A 1 261 ? 4.796 6.185 -2.767 1.00 92.75 261 TYR A O 1
ATOM 1967 N N . TRP A 1 262 ? 2.995 7.477 -2.496 1.00 93.06 262 TRP A N 1
ATOM 1968 C CA . TRP A 1 262 ? 3.265 8.321 -3.645 1.00 93.06 262 TRP A CA 1
ATOM 1969 C C . TRP A 1 262 ? 2.634 9.694 -3.440 1.00 93.06 262 TRP A C 1
ATOM 1971 O O . TRP A 1 262 ? 1.904 9.937 -2.474 1.00 93.06 262 TRP A O 1
ATOM 1981 N N . ARG A 1 263 ? 2.937 10.622 -4.344 1.00 91.00 263 ARG A N 1
ATOM 1982 C CA . ARG A 1 263 ? 2.347 11.955 -4.333 1.00 91.00 263 ARG A CA 1
ATOM 1983 C C . ARG A 1 263 ? 2.101 12.439 -5.748 1.00 91.00 263 ARG A C 1
ATOM 1985 O O . ARG A 1 263 ? 2.998 12.405 -6.589 1.00 91.00 263 ARG A O 1
ATOM 1992 N N . GLU A 1 264 ? 0.904 12.957 -5.985 1.00 87.00 264 GLU A N 1
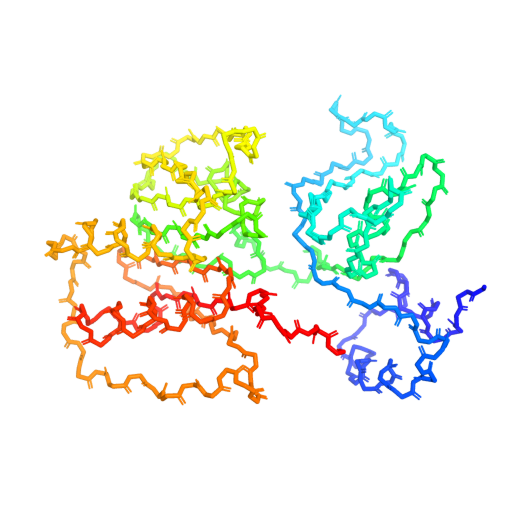ATOM 1993 C CA . GLU A 1 264 ? 0.561 13.526 -7.279 1.00 87.00 264 GLU A CA 1
ATOM 1994 C C . GLU A 1 264 ? 1.502 14.690 -7.637 1.00 87.00 264 GLU A C 1
ATOM 1996 O O . GLU A 1 264 ? 1.781 15.581 -6.831 1.00 87.00 264 GLU A O 1
ATOM 2001 N N . GLY A 1 265 ? 2.041 14.652 -8.858 1.00 84.12 265 GLY A N 1
ATOM 2002 C CA . GLY A 1 265 ? 2.976 15.660 -9.358 1.00 84.12 265 GLY A CA 1
ATOM 2003 C C . GLY A 1 265 ? 4.409 15.560 -8.820 1.00 84.12 265 GLY A C 1
ATOM 2004 O O . GLY A 1 265 ? 5.221 16.418 -9.167 1.00 84.12 265 GLY A O 1
ATOM 2005 N N . LYS A 1 266 ? 4.756 14.539 -8.018 1.00 81.06 266 LYS A N 1
ATOM 2006 C CA . LYS A 1 266 ? 6.138 14.290 -7.571 1.00 81.06 266 LYS A CA 1
ATOM 2007 C C . LYS A 1 266 ? 6.623 12.890 -7.932 1.00 81.06 266 LYS A C 1
ATOM 2009 O O . LYS A 1 266 ? 5.879 11.919 -7.873 1.00 81.06 266 LYS A O 1
ATOM 2014 N N . THR A 1 267 ? 7.903 12.788 -8.271 1.00 72.56 267 THR A N 1
ATOM 2015 C CA . THR A 1 267 ? 8.609 11.517 -8.468 1.00 72.56 267 THR A CA 1
ATOM 2016 C C . THR A 1 267 ? 9.399 11.142 -7.217 1.00 72.56 267 THR A C 1
ATOM 2018 O O . THR A 1 267 ? 9.983 12.020 -6.584 1.00 72.56 267 THR A O 1
ATOM 2021 N N . GLU A 1 268 ? 9.479 9.848 -6.891 1.00 64.38 268 GLU A N 1
ATOM 2022 C CA . GLU A 1 268 ? 10.481 9.344 -5.940 1.00 64.38 268 GLU A CA 1
ATOM 2023 C C . GLU A 1 268 ? 11.895 9.543 -6.520 1.00 64.38 268 GLU A C 1
ATOM 2025 O O . GLU A 1 268 ? 12.171 9.117 -7.653 1.00 64.38 268 GLU A O 1
ATOM 2030 N N . ASN A 1 269 ? 12.759 10.217 -5.753 1.00 50.94 269 ASN A N 1
ATOM 2031 C CA . ASN A 1 269 ? 14.135 10.582 -6.124 1.00 50.94 269 ASN A CA 1
ATOM 2032 C C . ASN A 1 269 ? 15.149 9.461 -5.874 1.00 50.94 269 ASN A C 1
ATOM 2034 O O . ASN A 1 269 ? 15.009 8.776 -4.841 1.00 50.94 269 ASN A O 1
#

Organism: NCBI:txid162496

Mean predicted aligned error: 8.24 Å

Radius of gyration: 19.76 Å; Cα contacts (8 Å, |Δi|>4): 429; chains: 1; bounding box: 50×46×55 Å

Solvent-accessible surface area (backbone atoms only — not comparable to full-atom values): 16128 Å² total; per-residue (Å²): 130,80,55,73,71,64,60,44,65,38,94,89,46,57,88,45,76,73,63,57,55,63,46,68,62,55,53,69,69,38,58,76,91,74,54,64,87,85,81,92,76,56,77,48,44,76,36,56,52,67,36,93,90,39,90,68,36,85,44,65,47,76,42,66,82,74,71,79,54,71,45,76,55,97,90,38,70,47,53,50,76,65,26,39,44,61,76,65,65,54,94,87,68,84,83,88,84,88,75,88,54,73,92,79,52,74,92,69,66,59,57,100,80,47,53,45,65,69,32,41,30,39,38,40,38,26,28,60,82,27,38,52,51,53,39,43,33,41,52,65,39,53,59,81,32,29,43,41,32,42,36,34,26,61,43,79,87,65,64,75,92,71,60,60,63,30,59,50,49,78,45,78,41,63,43,67,89,55,64,83,48,53,65,55,52,53,52,51,51,63,73,58,69,58,82,82,68,77,64,55,81,46,94,49,76,75,79,87,75,58,67,86,86,40,83,51,73,44,77,31,75,49,14,86,43,60,39,25,35,44,35,30,18,49,33,68,40,43,52,51,52,49,47,44,43,28,52,75,64,7,44,60,64,46,31,33,25,42,34,34,76,43,44,92,98,58,78,91,129

Nearest PDB structures (foldseek):
  7xlz-assembly2_B  TM=8.437E-01  e=3.271E-10  Vibrio anguillarum 775
  6k2l-assembly1_A  TM=8.436E-01  e=5.399E-10  Aeromonas hydrophila
  6k2l-assembly1_B  TM=8.613E-01  e=3.763E-09  Aeromonas hydrophila
  7lrn-assembly1_A  TM=8.240E-01  e=4.834E-09  Acinetobacter baumannii
  7lrn-assembly2_B  TM=7.101E-01  e=8.494E-09  Acinetobacter baumannii

Secondary structure (DSSP, 8-state):
---HHHHTTSTTT--SHHHHTTHHHHHHTS-TTTS---------EEE-TT-TT-SSSSS-EEE------EEEETTEEEE-HHHHHHHH--TT---------GGGS-S-SSSTT---TT-SEEEEEE-TTTHHHHHHHHHH--TT-EEEEEEEESSGGGPPP---SSEEEEEEEE-TTSPTTHHHHHHHHHHHSS--S-------------TTTS--EE------SSEEEEEEEEHHHHHHHHHIIIIIS---GGGEEEEEEE-TT----

pLDDT: mean 82.87, std 14.9, range [40.94, 98.56]

Foldseek 3Di:
DQDPLVVCLPPVRCPDPVSVPCSVVVLVPPDPVRSDDDADWDFLDKAQACRPPDPVRRHIDTDTDDDQDADDDPNAGDDDPRNNCVVPPDPPDDDDDDDDDPVPDDPDPQDDFDFQAQAQEEEAAEELRCLSSVQSRQQGDAQSHEYEHEYEYQAPVSDDDHDHSHNYHYDYHHQPPHDPLPVVVVVCCVRLVDPPQPADQDCDPDDQDPVVVDWPWAGAPHDPGNYAYEYEYAQVSLSVVVCCVCPVSNHDSNRYTGGHSDHPPDDDD

InterPro domains:
  IPR007037 SIP-like, Rossmann fold domain [PF04954] (120-265)
  IPR013113 Siderophore-interacting, FAD-binding [PF08021] (19-102)
  IPR039261 Ferredoxin-NADP reductase (FNR), nucleotide-binding domain [G3DSA:3.40.50.80] (116-269)
  IPR039374 Siderophore-interacting protein [PTHR30157] (21-268)